Protein AF-A0A5M3Z5T1-F1 (afdb_monomer_lite)

Secondary structure (DSSP, 8-state):
-GGGG-STT-S---S--TT---HHHHHHHHHTTGGGPPPPPPP-HHHHHHTTSHHHHHHHTT-TT-HHHHHHHHHHHHHHH-HHHHHHHHHSS-SHHHHHHHHHTT--SSHHHHHHHHHHHTT--GGG-TTGGGIIIIIIIHHHHHHHHHHHTT----TT-HHHHHHHHHHHHHHHHHH---TTS-----TTTHHHHHHHHHHHHHHT-TTS-HHHHHHHHHHHHHHHH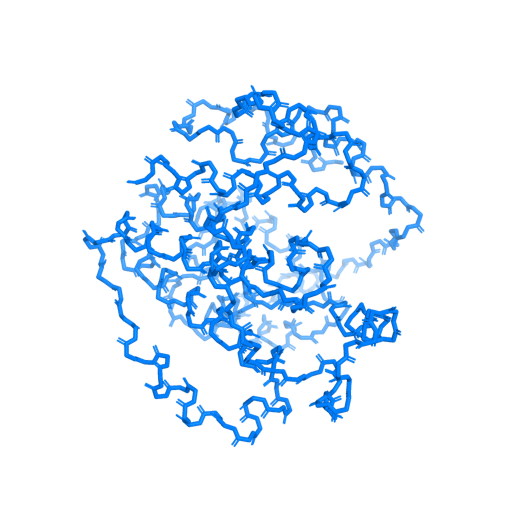HHHHHTT-----HHHHTTPPPSTTTT--HHHHHHHHTT--STTHHHHHHHHHHHHHH-

InterPro domains:
  IPR025337 Questin oxidase-like [PF14027] (19-126)
  IPR025337 Questin oxidase-like [PF14027] (131-281)
  IPR025337 Questin oxidase-like [PTHR35870] (129-286)

Sequence (287 aa):
MLLNLLPERRKSLRLPKPLGGEPAELQRAFDDGVDIQRPICPVDEHVVKFLSDPKEFRARMDQLGQDSNFLVFLVRQTEAKGYQAVVNEYCFSGGRNDETLFAQLFEGLYHPIIHLAFGVEFDQPTHRFKDGPARVRDAVLGNAAGEVAALAAQFRVQPGELDRRLAEMTSCSAYMAGAAQRPGKPRKIDFFHLHTVTAALAMAVLIAQPWIDAAVKARLMEWKPRVDMVWYVSSGAVELHLEEVLPYSPGASAGMGWRELYGAVRVVHDDGQLAKFVGALRTGEEV

Foldseek 3Di:
DVVVPPPPPPPDDPAPPLVPDDPVLVVVLVVVCPVVDDDQQDEDPVLLVCCVPVVSVVVPPPPPRCVNSVVVNLVVVCVVPNPLVSCCVQQPVPDDRNVVVVVVVLDDPPVQVVVVVCCVVVVPPCVPVPPGPCLLVCPCCVPPVPVLCVVLVVQFFDLVCLLVLLLVQLVVLVQCQQFLDDPPDDGDGHPQSLVLLLVSSVLLVVNPDPSDDSVSNRVVSSVSVSSSSSSCVSVVVGDGHVVRVPPDDDDPCHPPDLVRLLVVQSPDPDSCSSNSNSSSVVSSVVD

pLDDT: mean 78.32, std 18.36, range [25.5, 96.12]

Organism: Aspergillus terreus (NCBI:txid33178)

Structure (mmCIF, N/CA/C/O backbone):
data_AF-A0A5M3Z5T1-F1
#
_entry.id   AF-A0A5M3Z5T1-F1
#
loop_
_atom_site.group_PDB
_atom_site.id
_atom_site.type_symbol
_atom_site.label_atom_id
_atom_site.label_alt_id
_atom_site.label_comp_id
_atom_site.label_asym_id
_atom_site.label_entity_id
_atom_site.label_seq_id
_atom_site.pdbx_PDB_ins_code
_atom_site.Cartn_x
_atom_site.Cartn_y
_atom_site.Cartn_z
_atom_site.occupancy
_atom_site.B_iso_or_equiv
_atom_site.auth_seq_id
_atom_site.auth_comp_id
_atom_site.auth_asym_id
_atom_site.auth_atom_id
_atom_site.pdbx_PDB_model_num
ATOM 1 N N . MET A 1 1 ? -0.253 18.916 -17.491 1.00 30.86 1 MET A N 1
ATOM 2 C CA . MET A 1 1 ? -0.008 18.105 -18.711 1.00 30.86 1 MET A CA 1
ATOM 3 C C . MET A 1 1 ? -0.397 16.626 -18.543 1.00 30.86 1 MET A C 1
ATOM 5 O O . MET A 1 1 ? -0.951 16.073 -19.479 1.00 30.86 1 MET A O 1
ATOM 9 N N . LEU A 1 2 ? -0.219 16.000 -17.367 1.00 25.50 2 LEU A N 1
ATOM 10 C CA . LEU A 1 2 ? -0.592 14.588 -17.112 1.00 25.50 2 LEU A CA 1
ATOM 11 C C . LEU A 1 2 ? -2.109 14.302 -16.986 1.00 25.50 2 LEU A C 1
ATOM 13 O O . LEU A 1 2 ? -2.545 13.199 -17.297 1.00 25.50 2 LEU A O 1
ATOM 17 N N . LEU A 1 3 ? -2.935 15.287 -16.608 1.00 26.27 3 LEU A N 1
ATOM 18 C CA . LEU A 1 3 ? -4.395 15.117 -16.467 1.00 26.27 3 LEU A CA 1
ATOM 19 C C . LEU A 1 3 ? -5.145 14.902 -17.801 1.00 26.27 3 LEU A C 1
ATOM 21 O O . LEU A 1 3 ? -6.271 14.410 -17.794 1.00 26.27 3 LEU A O 1
ATOM 25 N N . ASN A 1 4 ? -4.518 15.189 -18.949 1.00 29.61 4 ASN A N 1
ATOM 26 C CA . ASN A 1 4 ? -5.146 15.044 -20.270 1.00 29.61 4 ASN A CA 1
ATOM 27 C C . ASN A 1 4 ? -5.005 13.634 -20.884 1.00 29.61 4 ASN A C 1
ATOM 29 O O . ASN A 1 4 ? -5.509 13.402 -21.979 1.00 29.61 4 ASN A O 1
ATOM 33 N N . LEU A 1 5 ? -4.354 12.682 -20.201 1.00 36.00 5 LEU A N 1
ATOM 34 C CA . LEU A 1 5 ? -4.050 11.345 -20.744 1.00 36.00 5 LEU A CA 1
ATOM 35 C C . LEU A 1 5 ? -5.082 10.250 -20.395 1.00 36.00 5 LEU A C 1
ATOM 37 O O . LEU A 1 5 ? -4.931 9.108 -20.820 1.00 36.00 5 LEU A O 1
ATOM 41 N N . LEU A 1 6 ? -6.141 10.568 -19.639 1.00 32.75 6 LEU A N 1
ATOM 42 C CA . LEU A 1 6 ? -7.118 9.591 -19.129 1.00 32.75 6 LEU A CA 1
ATOM 43 C C . LEU A 1 6 ? -8.598 9.717 -19.599 1.00 32.75 6 LEU A C 1
ATOM 45 O O . LEU A 1 6 ? -9.467 9.229 -18.867 1.00 32.75 6 LEU A O 1
ATOM 49 N N . PRO A 1 7 ? -8.984 10.306 -20.758 1.00 30.61 7 PRO A N 1
ATOM 50 C CA . PRO A 1 7 ? -10.408 10.321 -21.132 1.00 30.61 7 PRO A CA 1
ATOM 51 C C . PRO A 1 7 ? -10.969 8.937 -21.517 1.00 30.61 7 PRO A C 1
ATOM 53 O O . PRO A 1 7 ? -12.082 8.587 -21.128 1.00 30.61 7 PRO A O 1
ATOM 56 N N . GLU A 1 8 ? -10.200 8.112 -22.235 1.00 30.02 8 GLU A N 1
ATOM 57 C CA . GLU A 1 8 ? -10.766 7.014 -23.046 1.00 30.02 8 GLU A CA 1
ATOM 58 C C . GLU A 1 8 ? -10.892 5.642 -22.345 1.00 30.02 8 GLU A C 1
ATOM 60 O O . GLU A 1 8 ? -11.438 4.701 -22.918 1.00 30.02 8 GLU A O 1
ATOM 65 N N . ARG A 1 9 ? -10.442 5.475 -21.091 1.00 38.66 9 ARG A N 1
ATOM 66 C CA . ARG A 1 9 ? -10.440 4.156 -20.401 1.00 38.66 9 ARG A CA 1
ATOM 67 C C . ARG A 1 9 ? -11.371 4.045 -19.187 1.00 38.66 9 ARG A C 1
ATOM 69 O O . ARG A 1 9 ? -11.166 3.205 -18.318 1.00 38.66 9 ARG A O 1
ATOM 76 N N . ARG A 1 10 ? -12.439 4.846 -19.120 1.00 40.28 10 ARG A N 1
ATOM 77 C CA . ARG A 1 10 ? -13.400 4.845 -17.990 1.00 40.28 10 ARG A CA 1
ATOM 78 C C . ARG A 1 10 ? -14.431 3.696 -17.984 1.00 40.28 10 ARG A C 1
ATOM 80 O O . ARG A 1 10 ? -15.322 3.708 -17.143 1.00 40.28 10 ARG A O 1
ATOM 87 N N . LYS A 1 11 ? -14.371 2.718 -18.900 1.00 31.55 11 LYS A N 1
ATOM 88 C CA . LYS A 1 11 ? -15.522 1.833 -19.200 1.00 31.55 11 LYS A CA 1
ATOM 89 C C . LYS A 1 11 ? -15.537 0.414 -18.600 1.00 31.55 11 LYS A C 1
ATOM 91 O O . LYS A 1 11 ? -16.474 -0.310 -18.914 1.00 31.55 11 LYS A O 1
ATOM 96 N N . SER A 1 12 ? -14.603 -0.020 -17.744 1.00 32.31 12 SER A N 1
ATOM 97 C CA . SER A 1 12 ? -14.583 -1.448 -17.338 1.00 32.31 12 SER A CA 1
ATOM 98 C C . SER A 1 12 ? -14.373 -1.796 -15.861 1.00 32.31 12 SER A C 1
ATOM 100 O O . SER A 1 12 ? -14.280 -2.984 -15.559 1.00 32.31 12 SER A O 1
ATOM 102 N N . LEU A 1 13 ? -14.341 -0.848 -14.918 1.00 34.94 13 LEU A N 1
ATOM 103 C CA . LEU A 1 13 ? -14.312 -1.211 -13.493 1.00 34.94 13 LEU A CA 1
ATOM 104 C C . LEU A 1 13 ? -15.743 -1.342 -12.947 1.00 34.94 13 LEU A C 1
ATOM 106 O O . LEU A 1 13 ? -16.425 -0.342 -12.750 1.00 34.94 13 LEU A O 1
ATOM 110 N N . ARG A 1 14 ? -16.180 -2.577 -12.659 1.00 37.31 14 ARG A N 1
ATOM 111 C CA . ARG A 1 14 ? -17.355 -2.879 -11.811 1.00 37.31 14 ARG A CA 1
ATOM 112 C C . ARG A 1 14 ? -17.027 -2.758 -10.310 1.00 37.31 14 ARG A C 1
ATOM 114 O O . ARG A 1 14 ? -17.548 -3.514 -9.506 1.00 37.31 14 ARG A O 1
ATOM 121 N N . LEU A 1 15 ? -16.133 -1.845 -9.943 1.00 36.53 15 LEU A N 1
ATOM 122 C CA . LEU A 1 15 ? -15.896 -1.466 -8.552 1.00 36.53 15 LEU A CA 1
ATOM 123 C C . LEU A 1 15 ? -16.546 -0.090 -8.360 1.00 36.53 15 LEU A C 1
ATOM 125 O O . LEU A 1 15 ? -16.380 0.756 -9.251 1.00 36.53 15 LEU A O 1
ATOM 129 N N . PRO A 1 16 ? -17.287 0.171 -7.267 1.00 39.19 16 PRO A N 1
ATOM 130 C CA . PRO A 1 16 ? -17.732 1.530 -6.963 1.00 39.19 16 PRO A CA 1
ATOM 131 C C . PRO A 1 16 ? -16.494 2.420 -6.978 1.00 39.19 16 PRO A C 1
ATOM 133 O O . PRO A 1 16 ? -15.568 2.096 -6.252 1.00 39.19 16 PRO A O 1
ATOM 136 N N . LYS A 1 17 ? -16.441 3.447 -7.853 1.00 49.00 17 LYS A N 1
ATOM 137 C CA . LYS A 1 17 ? -15.290 4.357 -8.077 1.00 49.00 17 LYS A CA 1
ATOM 138 C C . LYS A 1 17 ? -14.432 4.470 -6.798 1.00 49.00 17 LYS A C 1
ATOM 140 O O . LYS A 1 17 ? -14.727 5.341 -5.981 1.00 49.00 17 LYS A O 1
ATOM 145 N N . PRO A 1 18 ? -13.377 3.650 -6.610 1.00 43.25 18 PRO A N 1
ATOM 146 C CA . PRO A 1 18 ? -12.735 3.541 -5.295 1.00 43.25 18 PRO A CA 1
ATOM 147 C C . PRO A 1 18 ? -12.091 4.870 -4.893 1.00 43.25 18 PRO A C 1
ATOM 149 O O . PRO A 1 18 ? -12.057 5.250 -3.732 1.00 43.25 18 PRO A O 1
ATOM 152 N N . LEU A 1 19 ? -11.653 5.631 -5.899 1.00 51.41 19 LEU A N 1
ATOM 153 C CA . LEU A 1 19 ? -11.014 6.932 -5.744 1.00 51.41 19 LEU A CA 1
ATOM 154 C C . LEU A 1 19 ? -11.962 8.126 -5.934 1.00 51.41 19 LEU A C 1
ATOM 156 O O . LEU A 1 19 ? -11.487 9.248 -5.841 1.00 51.41 19 LEU A O 1
ATOM 160 N N . GLY A 1 20 ? -13.260 7.884 -6.189 1.00 52.19 20 GLY A N 1
ATOM 161 C CA . GLY A 1 20 ? -14.434 8.747 -5.944 1.00 52.19 20 GLY A CA 1
ATOM 162 C C . GLY A 1 20 ? -14.495 10.210 -6.418 1.00 52.19 20 GLY A C 1
ATOM 163 O O . GLY A 1 20 ? -15.584 10.777 -6.400 1.00 52.19 20 GLY A O 1
ATOM 164 N N . GLY A 1 21 ? -13.388 10.826 -6.826 1.00 62.31 21 GLY A N 1
ATOM 165 C CA . GLY A 1 21 ? -13.277 12.260 -7.057 1.00 62.31 21 GLY A CA 1
ATOM 166 C C . GLY A 1 21 ? -13.849 12.680 -8.402 1.00 62.31 21 GLY A C 1
ATOM 167 O O . GLY A 1 21 ? -13.517 12.112 -9.448 1.00 62.31 21 GLY A O 1
ATOM 168 N N . GLU A 1 22 ? -14.690 13.705 -8.381 1.00 66.62 22 GLU A N 1
ATOM 169 C CA . GLU A 1 22 ? -15.098 14.410 -9.590 1.00 66.62 22 GLU A CA 1
ATOM 170 C C . GLU A 1 22 ? -13.948 15.308 -10.087 1.00 66.62 22 GLU A C 1
ATOM 172 O O . GLU A 1 22 ? -13.090 15.705 -9.296 1.00 66.62 22 GLU A O 1
ATOM 177 N N . PRO A 1 23 ? -13.892 15.659 -11.387 1.00 71.56 23 PRO A N 1
ATOM 178 C CA . PRO A 1 23 ? -12.773 16.422 -11.950 1.00 71.56 23 PRO A CA 1
ATOM 179 C C . PRO A 1 23 ? -12.427 17.705 -11.182 1.00 71.56 23 PRO A C 1
ATOM 181 O O . PRO A 1 23 ? -11.253 18.011 -11.005 1.00 71.56 23 PRO A O 1
ATOM 184 N N . ALA A 1 24 ? -13.437 18.421 -10.679 1.00 73.19 24 ALA A N 1
ATOM 185 C CA . ALA A 1 24 ? -13.244 19.634 -9.887 1.00 73.19 24 ALA A CA 1
ATOM 186 C C . ALA A 1 24 ? -12.537 19.372 -8.544 1.00 73.19 24 ALA A C 1
ATOM 188 O O . ALA A 1 24 ? -11.776 20.210 -8.075 1.00 73.19 24 ALA A O 1
ATOM 189 N N . GLU A 1 25 ? -12.752 18.210 -7.931 1.00 69.94 25 GLU A N 1
ATOM 190 C CA . GLU A 1 25 ? -12.115 17.846 -6.661 1.00 69.94 25 GLU A CA 1
ATOM 191 C C . GLU A 1 25 ? -10.676 17.402 -6.864 1.00 69.94 25 GLU A C 1
ATOM 193 O O . GLU A 1 25 ? -9.818 17.730 -6.051 1.00 69.94 25 GLU A O 1
ATOM 198 N N . LEU A 1 26 ? -10.410 16.695 -7.967 1.00 71.75 26 LEU A N 1
ATOM 199 C CA . LEU A 1 26 ? -9.047 16.363 -8.374 1.00 71.75 26 LEU A CA 1
ATOM 200 C C . LEU A 1 26 ? -8.246 17.632 -8.674 1.00 71.75 26 LEU A C 1
ATOM 202 O O . LEU A 1 26 ? -7.087 17.717 -8.284 1.00 71.75 26 LEU A O 1
ATOM 206 N N . GLN A 1 27 ? -8.868 18.617 -9.330 1.00 76.56 27 GLN A N 1
ATOM 207 C CA . GLN A 1 27 ? -8.239 19.907 -9.600 1.00 76.56 27 GLN A CA 1
ATOM 208 C C . GLN A 1 27 ? -7.978 20.684 -8.306 1.00 76.56 27 GLN A C 1
ATOM 210 O O . GLN A 1 27 ? -6.853 21.105 -8.081 1.00 76.56 27 GLN A O 1
ATOM 215 N N . ARG A 1 28 ? -8.972 20.789 -7.414 1.00 79.25 28 ARG A N 1
ATOM 216 C CA . ARG A 1 28 ? -8.797 21.420 -6.098 1.00 79.25 28 ARG A CA 1
ATOM 217 C C . ARG A 1 28 ? -7.638 20.792 -5.318 1.00 79.25 28 ARG A C 1
ATOM 219 O O . ARG A 1 28 ? -6.741 21.506 -4.904 1.00 79.25 28 ARG A O 1
ATOM 226 N N . ALA A 1 29 ? -7.629 19.464 -5.173 1.00 72.69 29 ALA A N 1
ATOM 227 C CA . ALA A 1 29 ? -6.568 18.757 -4.452 1.00 72.69 29 ALA A CA 1
ATOM 228 C C . ALA A 1 29 ? -5.187 18.916 -5.114 1.00 72.69 29 ALA A C 1
ATOM 230 O O . ALA A 1 29 ? -4.165 18.886 -4.435 1.00 72.69 29 ALA A O 1
ATOM 231 N N . PHE A 1 30 ? -5.140 19.073 -6.441 1.00 74.06 30 PHE A N 1
ATOM 232 C CA . PHE A 1 30 ? -3.909 19.402 -7.155 1.00 74.06 30 PHE A CA 1
ATOM 233 C C . PHE A 1 30 ? -3.431 20.829 -6.838 1.00 74.06 30 PHE A C 1
ATOM 235 O O . PHE A 1 30 ? -2.234 21.039 -6.636 1.00 74.06 30 PHE A O 1
ATOM 242 N N . ASP A 1 31 ? -4.361 21.781 -6.761 1.00 82.62 31 ASP A N 1
ATOM 243 C CA . ASP A 1 31 ? -4.076 23.191 -6.493 1.00 82.62 31 ASP A CA 1
ATOM 244 C C . ASP A 1 31 ? -3.691 23.451 -5.023 1.00 82.62 31 ASP A C 1
ATOM 246 O O . ASP A 1 31 ? -2.856 24.316 -4.763 1.00 82.62 31 ASP A O 1
ATOM 250 N N . ASP A 1 32 ? -4.201 22.653 -4.074 1.00 78.06 32 ASP A N 1
ATOM 251 C CA . ASP A 1 32 ? -3.856 22.731 -2.640 1.00 78.06 32 ASP A CA 1
ATOM 25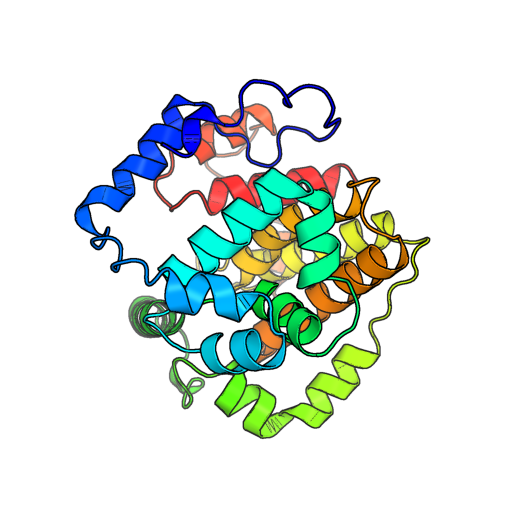2 C C . ASP A 1 32 ? -2.335 22.594 -2.392 1.00 78.06 32 ASP A C 1
ATOM 254 O O . ASP A 1 32 ? -1.798 23.118 -1.417 1.00 78.06 32 ASP A O 1
ATOM 258 N N . GLY A 1 33 ? -1.616 21.907 -3.289 1.00 71.19 33 GLY A N 1
ATOM 259 C CA . GLY A 1 33 ? -0.176 21.677 -3.182 1.00 71.19 33 GLY A CA 1
ATOM 260 C C . GLY A 1 33 ? 0.713 22.715 -3.874 1.00 71.19 33 GLY A C 1
ATOM 261 O O . GLY A 1 33 ? 1.933 22.558 -3.832 1.00 71.19 33 GLY A O 1
ATOM 262 N N . VAL A 1 34 ? 0.162 23.735 -4.544 1.00 84.06 34 VAL A N 1
ATOM 263 C CA . VAL A 1 34 ? 0.947 24.654 -5.399 1.00 84.06 34 VAL A CA 1
ATOM 264 C C . VAL A 1 34 ? 2.090 25.323 -4.637 1.00 84.06 34 VAL A C 1
ATOM 266 O O . VAL A 1 34 ? 3.224 25.319 -5.115 1.00 84.06 34 VAL A O 1
ATOM 269 N N . ASP A 1 35 ? 1.825 25.814 -3.428 1.00 80.75 35 ASP A N 1
ATOM 270 C CA . ASP A 1 35 ? 2.810 26.563 -2.639 1.00 80.75 35 ASP A CA 1
ATOM 271 C C . ASP A 1 35 ? 3.983 25.697 -2.143 1.00 80.75 35 ASP A C 1
ATOM 273 O O . ASP A 1 35 ? 5.051 26.220 -1.817 1.00 80.75 35 ASP A O 1
ATOM 277 N N . ILE A 1 36 ? 3.812 24.370 -2.100 1.00 75.25 36 ILE A N 1
ATOM 278 C CA . ILE A 1 36 ? 4.842 23.417 -1.653 1.00 75.25 36 ILE A CA 1
ATOM 279 C C . ILE A 1 36 ? 5.555 22.707 -2.813 1.00 75.25 36 ILE A C 1
ATOM 281 O O . ILE A 1 36 ? 6.518 21.965 -2.582 1.00 75.25 36 ILE A O 1
ATOM 285 N N . GLN A 1 37 ? 5.111 22.910 -4.059 1.00 75.94 37 GLN A N 1
ATOM 286 C CA . GLN A 1 37 ? 5.732 22.292 -5.229 1.00 75.94 37 GLN A CA 1
ATOM 287 C C . GLN A 1 37 ? 7.135 22.856 -5.479 1.00 75.94 37 GLN A C 1
ATOM 289 O O . GLN A 1 37 ? 7.392 24.056 -5.400 1.00 75.94 37 GLN A O 1
ATOM 294 N N . ARG A 1 38 ? 8.065 21.961 -5.822 1.00 78.50 38 ARG A N 1
ATOM 295 C CA . ARG A 1 38 ? 9.432 22.319 -6.215 1.00 78.50 38 ARG A CA 1
ATOM 296 C C . ARG A 1 38 ? 9.561 22.315 -7.739 1.00 78.50 38 ARG A C 1
ATOM 298 O O . ARG A 1 38 ? 8.887 21.516 -8.392 1.00 78.50 38 ARG A O 1
ATOM 305 N N . PRO A 1 39 ? 10.447 23.145 -8.318 1.00 81.69 39 PRO A N 1
ATOM 306 C CA . PRO A 1 39 ? 10.798 23.033 -9.729 1.00 81.69 39 PRO A CA 1
ATOM 307 C C . PRO A 1 39 ? 11.263 21.614 -10.074 1.00 81.69 39 PRO A C 1
ATOM 309 O O . PRO A 1 39 ? 11.984 20.989 -9.296 1.00 81.69 39 PRO A O 1
ATOM 312 N N . ILE A 1 40 ? 10.872 21.124 -11.253 1.00 78.25 40 ILE A N 1
ATOM 313 C CA . ILE A 1 40 ? 11.362 19.846 -11.782 1.00 78.25 40 ILE A CA 1
ATOM 314 C C . ILE A 1 40 ? 12.884 19.925 -11.955 1.00 78.25 40 ILE A C 1
ATOM 316 O O . ILE A 1 40 ? 13.400 20.878 -12.545 1.00 78.25 40 ILE A O 1
ATOM 320 N N . CYS A 1 41 ? 13.597 18.913 -11.458 1.00 82.00 41 CYS A N 1
ATOM 321 C CA . CYS A 1 41 ? 15.028 18.773 -11.703 1.00 82.00 41 CYS A CA 1
ATOM 322 C C . CYS A 1 41 ? 15.288 18.576 -13.209 1.00 82.00 41 CYS A C 1
ATOM 324 O O . CYS A 1 4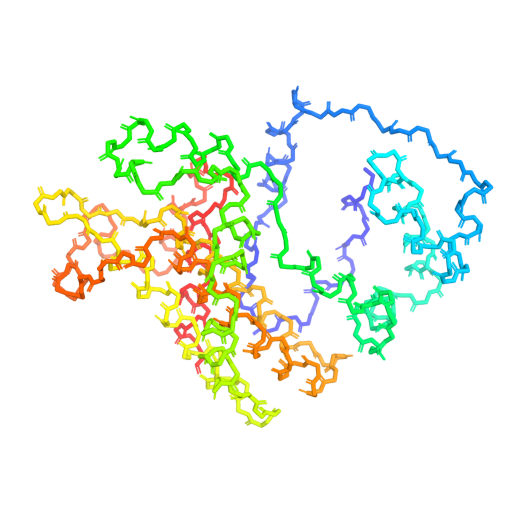1 ? 14.536 17.852 -13.866 1.00 82.00 41 CYS A O 1
ATOM 326 N N . PRO A 1 42 ? 16.349 19.177 -13.778 1.00 88.56 42 PRO A N 1
ATOM 327 C CA . PRO A 1 42 ? 16.700 18.957 -15.176 1.00 88.56 42 PRO A CA 1
ATOM 328 C C . PRO A 1 42 ? 16.871 17.468 -15.494 1.00 88.56 42 PRO A C 1
ATOM 330 O O . PRO A 1 42 ? 17.480 16.724 -14.726 1.00 88.56 42 PRO A O 1
ATOM 333 N N . VAL A 1 43 ? 16.346 17.051 -16.644 1.00 93.44 43 VAL A N 1
ATOM 334 C CA . VAL A 1 43 ? 16.487 15.680 -17.145 1.00 93.44 43 VAL A CA 1
ATOM 335 C C . VAL A 1 43 ? 17.840 15.535 -17.835 1.00 93.44 43 VAL A C 1
ATOM 337 O O . VAL A 1 43 ? 18.185 16.327 -18.712 1.00 93.44 43 VAL A O 1
ATOM 340 N N . ASP A 1 44 ? 18.579 14.490 -17.475 1.00 94.62 44 ASP A N 1
ATOM 341 C CA . ASP A 1 44 ? 19.793 14.065 -18.161 1.00 94.62 44 ASP A CA 1
ATOM 342 C C . ASP A 1 44 ? 19.470 12.893 -19.102 1.00 94.62 44 ASP A C 1
ATOM 344 O O . ASP A 1 44 ? 19.351 11.734 -18.697 1.00 94.62 44 ASP A O 1
ATOM 348 N N . GLU A 1 45 ? 19.347 13.197 -20.395 1.00 95.12 45 GLU A N 1
ATOM 349 C CA . GLU A 1 45 ? 19.062 12.212 -21.446 1.00 95.12 45 GLU A CA 1
ATOM 350 C C . GLU A 1 45 ? 20.125 11.117 -21.573 1.00 95.12 45 GLU A C 1
ATOM 352 O O . GLU A 1 45 ? 19.825 10.018 -22.050 1.00 95.12 45 GLU A O 1
ATOM 357 N N . HIS A 1 46 ? 21.368 11.387 -21.167 1.00 94.06 46 HIS A N 1
ATOM 358 C CA . HIS A 1 46 ? 22.390 10.353 -21.112 1.00 94.06 46 HIS A CA 1
ATOM 359 C C . HIS A 1 46 ? 22.006 9.338 -20.035 1.00 94.06 46 HIS A C 1
ATOM 361 O O . HIS A 1 46 ? 21.886 8.152 -20.336 1.00 94.06 46 HIS A O 1
ATOM 367 N N . VAL A 1 47 ? 21.697 9.796 -18.818 1.00 94.31 47 VAL A N 1
ATOM 368 C CA . VAL A 1 47 ? 21.251 8.916 -17.726 1.00 94.31 47 VAL A CA 1
ATOM 369 C C . VAL A 1 47 ? 19.995 8.135 -18.107 1.00 94.31 47 VAL A C 1
ATOM 371 O O . VAL A 1 47 ? 19.978 6.918 -17.934 1.00 94.31 47 VAL A O 1
ATOM 374 N N . VAL A 1 48 ? 18.982 8.790 -18.686 1.00 94.56 48 VAL A N 1
ATOM 375 C CA . VAL A 1 48 ? 17.730 8.133 -19.109 1.00 94.56 48 VAL A CA 1
ATOM 376 C C . VAL A 1 48 ? 17.994 6.943 -20.038 1.00 94.56 48 VAL A C 1
ATOM 378 O O . VAL A 1 48 ? 17.354 5.903 -19.894 1.00 94.56 48 VAL A O 1
ATOM 381 N N . LYS A 1 49 ? 18.954 7.052 -20.966 1.00 93.62 49 LYS A N 1
ATOM 382 C CA . LYS A 1 49 ? 19.327 5.933 -21.850 1.00 93.62 49 LYS A CA 1
ATOM 383 C C . LYS A 1 49 ? 19.929 4.764 -21.068 1.00 93.62 49 LYS A C 1
ATOM 385 O O . LYS A 1 49 ? 19.546 3.616 -21.305 1.00 93.62 49 LYS A O 1
ATOM 390 N N . PHE A 1 50 ? 20.823 5.055 -20.122 1.00 94.25 50 PHE A N 1
ATOM 391 C CA . PHE A 1 50 ? 21.484 4.040 -19.296 1.00 94.25 50 PHE A CA 1
ATOM 392 C C . PHE A 1 50 ? 20.554 3.364 -18.289 1.00 94.25 50 PHE A C 1
ATOM 394 O O . PHE A 1 50 ? 20.844 2.242 -17.898 1.00 94.25 50 PHE A O 1
ATOM 401 N N . LEU A 1 51 ? 19.408 3.955 -17.932 1.00 93.56 51 LEU A N 1
ATOM 402 C CA . LEU A 1 51 ? 18.418 3.299 -17.063 1.00 93.56 51 LEU A CA 1
ATOM 403 C C . LEU A 1 51 ? 17.827 2.008 -17.663 1.00 93.56 51 LEU A C 1
ATOM 405 O O . LEU A 1 51 ? 17.232 1.216 -16.939 1.00 93.56 51 LEU A O 1
ATOM 409 N N . SER A 1 52 ? 18.029 1.746 -18.958 1.00 91.81 52 SER A N 1
ATOM 410 C CA . SER A 1 52 ? 17.694 0.446 -19.561 1.00 91.81 52 SER A CA 1
ATOM 411 C C . SER A 1 52 ? 18.613 -0.688 -19.080 1.00 91.81 52 SER A C 1
ATOM 413 O O . SER A 1 52 ? 18.233 -1.854 -19.159 1.00 91.81 52 SER A O 1
ATOM 415 N N . ASP A 1 53 ? 19.819 -0.366 -18.596 1.00 94.69 53 ASP A N 1
ATOM 416 C CA . ASP A 1 53 ? 20.735 -1.329 -17.987 1.00 94.69 53 ASP A CA 1
ATOM 417 C C . ASP A 1 53 ? 20.347 -1.571 -16.512 1.00 94.69 53 ASP A C 1
ATOM 419 O O . ASP A 1 53 ? 20.296 -0.624 -15.719 1.00 94.69 53 ASP A O 1
ATOM 423 N N . PRO A 1 54 ? 20.110 -2.828 -16.087 1.00 92.44 54 PRO A N 1
ATOM 424 C CA . PRO A 1 54 ? 19.682 -3.120 -14.720 1.00 92.44 54 PRO A CA 1
ATOM 425 C C . PRO A 1 54 ? 20.669 -2.684 -13.625 1.00 92.44 54 PRO A C 1
ATOM 427 O O . PRO A 1 54 ? 20.242 -2.351 -12.516 1.00 92.44 54 PRO A O 1
ATOM 430 N N . LYS A 1 55 ? 21.981 -2.684 -13.882 1.00 93.69 55 LYS A N 1
ATOM 431 C CA . LYS A 1 55 ? 22.979 -2.248 -12.892 1.00 93.69 55 LYS A CA 1
ATOM 432 C C . LYS A 1 55 ? 22.969 -0.732 -12.759 1.00 93.69 55 LYS A C 1
ATOM 434 O O . LYS A 1 55 ? 22.987 -0.227 -11.636 1.00 93.69 55 LYS A O 1
ATOM 439 N N . GLU A 1 56 ? 22.883 -0.021 -13.879 1.00 94.62 56 GLU A N 1
ATOM 440 C CA . GLU A 1 56 ? 22.797 1.442 -13.884 1.00 94.62 56 GLU A CA 1
ATOM 441 C C . GLU A 1 56 ? 21.493 1.939 -13.252 1.00 94.62 56 GLU A C 1
ATOM 443 O O . GLU A 1 56 ? 21.526 2.901 -12.477 1.00 94.62 56 GLU A O 1
ATOM 448 N N . PHE A 1 57 ? 20.378 1.246 -13.516 1.00 93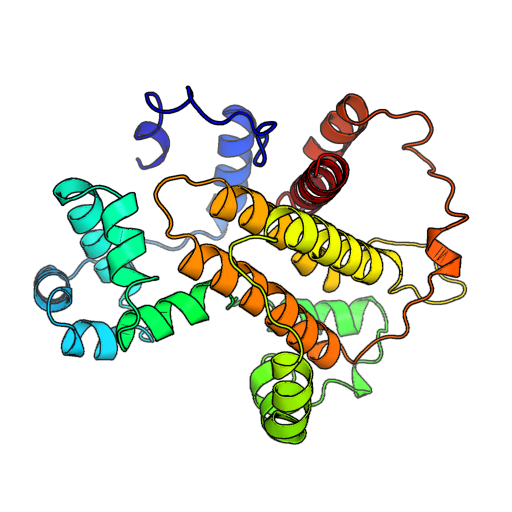.50 57 PHE A N 1
ATOM 449 C CA . PHE A 1 57 ? 19.098 1.460 -12.839 1.00 93.50 57 PHE A CA 1
ATOM 450 C C . PHE A 1 57 ? 19.268 1.313 -11.324 1.00 93.50 57 PHE A C 1
ATOM 452 O O . PHE A 1 57 ? 18.950 2.226 -10.562 1.00 93.50 57 PHE A O 1
ATOM 459 N N . ARG A 1 58 ? 19.863 0.199 -10.872 1.00 90.69 58 ARG A N 1
ATOM 460 C CA . ARG A 1 58 ? 20.068 -0.070 -9.442 1.00 90.69 58 ARG A CA 1
ATOM 461 C C . ARG A 1 58 ? 20.917 0.984 -8.753 1.00 90.69 58 ARG A C 1
ATOM 463 O O . ARG A 1 58 ? 20.568 1.411 -7.658 1.00 90.69 58 ARG A O 1
ATOM 470 N N . ALA A 1 59 ? 22.018 1.391 -9.372 1.00 92.25 59 ALA A N 1
ATOM 471 C CA . ALA A 1 59 ? 22.955 2.329 -8.762 1.00 92.25 59 ALA A CA 1
ATOM 472 C C . ALA A 1 59 ? 22.327 3.706 -8.470 1.00 92.25 59 ALA A C 1
ATOM 474 O O . ALA A 1 59 ? 22.885 4.481 -7.694 1.00 92.25 59 ALA A O 1
ATOM 475 N N . ARG A 1 60 ? 21.182 4.011 -9.098 1.00 92.06 60 ARG A N 1
ATOM 476 C CA . ARG A 1 60 ? 20.528 5.323 -9.073 1.00 92.06 60 ARG A CA 1
ATOM 477 C C . ARG A 1 60 ? 19.218 5.377 -8.292 1.00 92.06 60 ARG A C 1
ATOM 479 O O . ARG A 1 60 ? 18.775 6.487 -8.028 1.00 92.06 60 ARG A O 1
ATOM 486 N N . MET A 1 61 ? 18.628 4.240 -7.907 1.00 84.88 61 MET A N 1
ATOM 487 C CA . MET A 1 61 ? 17.309 4.206 -7.246 1.00 84.88 61 MET A CA 1
ATOM 488 C C . MET A 1 61 ? 17.242 5.021 -5.944 1.00 84.88 61 MET A C 1
ATOM 490 O O . MET A 1 61 ? 16.217 5.631 -5.675 1.00 84.88 61 MET A O 1
ATOM 494 N N . ASP A 1 62 ? 18.334 5.096 -5.179 1.00 80.12 62 ASP A N 1
ATOM 495 C CA . ASP A 1 62 ? 18.353 5.765 -3.865 1.00 80.12 62 ASP A CA 1
ATOM 496 C C . ASP A 1 62 ? 18.929 7.196 -3.924 1.00 80.12 62 ASP A C 1
ATOM 498 O O . ASP A 1 62 ? 19.348 7.765 -2.914 1.00 80.12 62 ASP A O 1
ATOM 502 N N . GLN A 1 63 ? 19.014 7.788 -5.121 1.00 85.88 63 GLN A N 1
ATOM 503 C CA . GLN A 1 63 ? 19.611 9.107 -5.325 1.00 85.88 63 GLN A CA 1
ATOM 504 C C . GLN A 1 63 ? 18.534 10.182 -5.526 1.00 85.88 63 GLN A C 1
ATOM 506 O O . GLN A 1 63 ? 17.924 10.258 -6.589 1.00 85.88 63 GLN A O 1
ATOM 511 N N . LEU A 1 64 ? 18.411 11.100 -4.558 1.00 74.69 64 LEU A N 1
ATOM 512 C CA . LEU A 1 64 ? 17.431 12.208 -4.512 1.00 74.69 64 LEU A CA 1
ATOM 513 C C . LEU A 1 64 ? 17.422 13.164 -5.733 1.00 74.69 64 LEU A C 1
ATOM 515 O O . LEU A 1 64 ? 16.579 14.049 -5.812 1.00 74.69 64 LEU A O 1
ATOM 519 N N . GLY A 1 65 ? 18.370 13.039 -6.668 1.00 83.69 65 GLY A N 1
ATOM 520 C CA . GLY A 1 65 ? 18.438 13.836 -7.902 1.00 83.69 65 GLY A CA 1
ATOM 521 C C . GLY A 1 65 ? 18.003 13.093 -9.169 1.00 83.69 65 GLY A C 1
ATOM 522 O O . GLY A 1 65 ? 18.012 13.689 -10.243 1.00 83.69 65 GLY A O 1
ATOM 523 N N . GLN A 1 66 ? 17.664 11.805 -9.075 1.00 87.62 66 GLN A N 1
ATOM 524 C CA . GLN A 1 66 ? 17.401 10.959 -10.245 1.00 87.62 66 GLN A CA 1
ATOM 525 C C . GLN A 1 66 ? 15.912 10.827 -10.587 1.00 87.62 66 GLN A C 1
ATOM 527 O O . GLN A 1 66 ? 15.590 10.324 -11.663 1.00 87.62 66 GLN A O 1
ATOM 532 N N . ASP A 1 67 ? 15.006 11.325 -9.739 1.00 81.38 67 ASP A N 1
ATOM 533 C CA . ASP A 1 67 ? 13.549 11.176 -9.886 1.00 81.38 67 ASP A CA 1
ATOM 534 C C . ASP A 1 67 ? 13.039 11.599 -11.269 1.00 81.38 67 ASP A C 1
ATOM 536 O O . ASP A 1 67 ? 12.251 10.894 -11.897 1.00 81.38 67 ASP A O 1
ATOM 540 N N . SER A 1 68 ? 13.533 12.727 -11.791 1.00 87.62 68 SER A N 1
ATOM 541 C CA . SER A 1 68 ? 13.129 13.233 -13.112 1.00 87.62 68 SER A CA 1
ATOM 542 C C . SER A 1 68 ? 13.611 12.329 -14.256 1.00 87.62 68 SER A C 1
ATOM 544 O O . SER A 1 68 ? 12.894 12.152 -15.241 1.00 87.62 68 SER A O 1
ATOM 546 N N . ASN A 1 69 ? 14.773 11.684 -14.105 1.00 91.88 69 ASN A N 1
ATOM 547 C CA . ASN A 1 69 ? 15.295 10.726 -15.082 1.00 91.88 69 ASN A CA 1
ATOM 548 C C . ASN A 1 69 ? 14.491 9.420 -15.063 1.00 91.88 69 ASN A C 1
ATOM 550 O O . ASN A 1 69 ? 14.100 8.930 -16.124 1.00 91.88 69 ASN A O 1
ATOM 554 N N . PHE A 1 70 ? 14.190 8.885 -13.874 1.00 86.94 70 PHE A N 1
ATOM 555 C CA . PHE A 1 70 ? 13.324 7.708 -13.735 1.00 86.94 70 PHE A CA 1
ATOM 556 C C . PHE A 1 70 ? 11.915 7.975 -14.259 1.00 86.94 70 PHE A C 1
ATOM 558 O O . PHE A 1 70 ? 11.367 7.130 -14.966 1.00 86.94 70 PHE A O 1
ATOM 565 N N . LEU A 1 71 ? 11.351 9.154 -13.982 1.00 83.69 71 LEU A N 1
ATOM 566 C CA . LEU A 1 71 ? 10.039 9.545 -14.488 1.00 83.69 71 LEU A CA 1
ATOM 567 C C . LEU A 1 71 ? 10.011 9.532 -16.020 1.00 83.69 71 LEU A C 1
ATOM 569 O O . LEU A 1 71 ? 9.159 8.867 -16.606 1.00 83.69 71 LEU A O 1
ATOM 573 N N . VAL A 1 72 ? 10.957 10.211 -16.681 1.00 87.38 72 VAL A N 1
ATOM 574 C CA . VAL A 1 72 ? 11.024 10.230 -18.153 1.00 87.38 72 VAL A CA 1
ATOM 575 C C . VAL A 1 72 ? 11.254 8.828 -18.718 1.00 87.38 72 VAL A C 1
ATOM 577 O O . VAL A 1 72 ? 10.598 8.445 -19.688 1.00 87.38 72 VAL A O 1
ATOM 580 N N . PHE A 1 73 ? 12.141 8.041 -18.108 1.00 90.69 73 PHE A N 1
ATOM 581 C CA . PHE A 1 73 ? 12.382 6.659 -18.513 1.00 90.69 73 PHE A CA 1
ATOM 582 C C . PHE A 1 73 ? 11.106 5.806 -18.442 1.00 90.69 73 PHE A C 1
ATOM 584 O O . PHE A 1 73 ? 10.721 5.201 -19.442 1.00 90.69 73 PHE A O 1
ATOM 591 N N . LEU A 1 74 ? 10.410 5.791 -17.301 1.00 83.56 74 LEU A N 1
ATOM 592 C CA . LEU A 1 74 ? 9.204 4.980 -17.092 1.00 83.56 74 LEU A CA 1
ATOM 593 C C . LEU A 1 74 ? 8.015 5.460 -17.936 1.00 83.56 74 LEU A C 1
ATOM 595 O O . LEU A 1 74 ? 7.224 4.631 -18.395 1.00 83.56 74 LEU A O 1
ATOM 599 N N . VAL A 1 75 ? 7.906 6.768 -18.203 1.00 79.12 75 VAL A N 1
ATOM 600 C CA . VAL A 1 75 ? 6.927 7.311 -19.160 1.00 79.12 75 VAL A CA 1
ATOM 601 C C . VAL A 1 75 ? 7.201 6.765 -20.559 1.00 79.12 75 VAL A C 1
ATOM 603 O O . VAL A 1 75 ? 6.290 6.213 -21.170 1.00 79.12 75 VAL A O 1
ATOM 606 N N . ARG A 1 76 ? 8.453 6.799 -21.034 1.00 89.12 76 ARG A N 1
ATOM 607 C CA . ARG A 1 76 ? 8.822 6.238 -22.349 1.00 89.12 76 ARG A CA 1
ATOM 608 C C . ARG A 1 76 ? 8.574 4.733 -22.431 1.00 89.12 76 ARG A C 1
ATOM 610 O O . ARG A 1 76 ? 8.065 4.250 -23.439 1.00 89.12 76 ARG A O 1
ATOM 617 N N . GLN A 1 77 ? 8.882 3.985 -21.370 1.00 86.56 77 GLN A N 1
ATOM 618 C CA . GLN A 1 77 ? 8.539 2.561 -21.295 1.00 86.56 77 GLN A CA 1
ATOM 619 C C . GLN A 1 77 ? 7.017 2.360 -21.374 1.00 86.56 77 GLN A C 1
ATOM 621 O O . GLN A 1 77 ? 6.537 1.482 -22.086 1.00 86.56 77 GLN A O 1
ATOM 626 N N . THR A 1 78 ? 6.238 3.204 -20.697 1.00 76.38 78 THR A N 1
ATOM 627 C CA . THR A 1 78 ? 4.771 3.135 -20.716 1.00 76.38 78 THR A CA 1
ATOM 628 C C . THR A 1 78 ? 4.198 3.453 -22.095 1.00 76.38 78 THR A C 1
ATOM 630 O O . THR A 1 78 ? 3.275 2.770 -22.534 1.00 76.38 78 THR A O 1
ATOM 633 N N . GLU A 1 79 ? 4.751 4.437 -22.802 1.00 80.31 79 GLU A N 1
ATOM 634 C CA . GLU A 1 79 ? 4.368 4.766 -24.181 1.00 80.31 79 GLU A CA 1
ATOM 635 C C . GLU A 1 79 ? 4.705 3.631 -25.157 1.00 80.31 79 GLU A C 1
ATOM 637 O O . GLU A 1 79 ? 3.915 3.335 -26.051 1.00 80.31 79 GLU A O 1
ATOM 642 N N . ALA A 1 80 ? 5.844 2.960 -24.964 1.00 88.94 80 ALA A N 1
ATOM 643 C CA . ALA A 1 80 ? 6.315 1.910 -25.862 1.00 88.94 80 ALA A CA 1
ATOM 644 C C . ALA A 1 80 ? 5.564 0.575 -25.709 1.00 88.94 80 ALA A C 1
ATOM 646 O O . ALA A 1 80 ? 5.262 -0.071 -26.712 1.00 88.94 80 ALA A O 1
ATOM 647 N N . LYS A 1 81 ? 5.283 0.134 -24.473 1.00 88.75 81 LYS A N 1
ATOM 648 C CA . LYS A 1 81 ? 4.717 -1.209 -24.195 1.00 88.75 81 LYS A CA 1
ATOM 649 C C . LYS A 1 81 ? 3.461 -1.216 -23.316 1.00 88.75 81 LYS A C 1
ATOM 651 O O . LYS A 1 81 ? 2.897 -2.277 -23.059 1.00 88.75 81 LYS A O 1
ATOM 656 N N . GLY A 1 82 ? 2.980 -0.049 -22.892 1.00 74.25 82 GLY A N 1
ATOM 657 C CA . GLY A 1 82 ? 1.805 0.093 -22.031 1.00 74.25 82 GLY A CA 1
ATOM 658 C C . GLY A 1 82 ? 2.110 -0.098 -20.541 1.00 74.25 82 GLY A C 1
ATOM 659 O O . GLY A 1 82 ? 2.982 -0.871 -20.149 1.00 74.25 82 GLY A O 1
ATOM 660 N N . TYR A 1 83 ? 1.343 0.584 -19.683 1.00 71.31 83 TYR A N 1
ATOM 661 C CA . TYR A 1 83 ? 1.597 0.626 -18.234 1.00 71.31 83 TYR A CA 1
ATOM 662 C C . TYR A 1 83 ? 1.509 -0.752 -17.560 1.00 71.31 83 TYR A C 1
ATOM 664 O O . TYR A 1 83 ? 2.242 -1.020 -16.617 1.00 71.31 83 TYR A O 1
ATOM 672 N N . GLN A 1 84 ? 0.645 -1.646 -18.054 1.00 78.38 84 GLN A N 1
ATOM 673 C CA . GLN A 1 84 ? 0.475 -2.995 -17.499 1.00 78.38 84 GLN A CA 1
ATOM 674 C C . GLN A 1 84 ? 1.759 -3.823 -17.662 1.00 78.38 84 GLN A C 1
ATOM 676 O O . GLN A 1 84 ? 2.185 -4.493 -16.724 1.00 78.38 84 GLN A O 1
ATOM 681 N N . ALA A 1 85 ? 2.402 -3.742 -18.833 1.00 80.75 85 ALA A N 1
ATOM 682 C CA . ALA A 1 85 ? 3.664 -4.428 -19.098 1.00 80.75 85 ALA A CA 1
ATOM 683 C C . ALA A 1 85 ? 4.806 -3.839 -18.259 1.00 80.75 85 ALA A C 1
ATOM 685 O O . ALA A 1 85 ? 5.592 -4.589 -17.691 1.00 80.75 85 ALA A O 1
ATOM 686 N N . VAL A 1 86 ? 4.857 -2.508 -18.124 1.00 79.94 86 VAL A N 1
ATOM 687 C CA . VAL A 1 86 ? 5.841 -1.819 -17.272 1.00 79.94 86 VAL A CA 1
ATOM 688 C C . VAL A 1 86 ? 5.707 -2.253 -15.814 1.00 79.94 86 VAL A C 1
ATOM 690 O O . VAL A 1 86 ? 6.699 -2.629 -15.203 1.00 79.94 86 VAL A O 1
ATOM 693 N N . VAL A 1 87 ? 4.496 -2.262 -15.256 1.00 73.12 87 VAL A N 1
ATOM 694 C CA . VAL A 1 87 ? 4.284 -2.685 -13.864 1.00 73.12 87 VAL A CA 1
ATOM 695 C C . VAL A 1 87 ? 4.685 -4.150 -13.659 1.00 73.12 87 VAL A C 1
ATOM 697 O O . VAL A 1 87 ? 5.377 -4.455 -12.692 1.00 73.12 87 VAL A O 1
ATOM 700 N N . ASN A 1 88 ? 4.312 -5.054 -14.571 1.00 83.38 88 ASN A N 1
ATOM 701 C CA . ASN A 1 88 ? 4.723 -6.457 -14.467 1.00 83.38 88 ASN A CA 1
ATOM 702 C C . ASN A 1 88 ? 6.250 -6.617 -14.522 1.00 83.38 88 ASN A C 1
ATOM 704 O O . ASN A 1 88 ? 6.823 -7.336 -13.709 1.00 83.38 88 ASN A O 1
ATOM 708 N N . GLU A 1 89 ? 6.917 -5.918 -15.440 1.00 87.06 89 GLU A N 1
ATOM 709 C CA . GLU A 1 89 ? 8.367 -6.008 -15.619 1.00 87.06 89 GLU A CA 1
ATOM 710 C C . GLU A 1 89 ? 9.145 -5.428 -14.436 1.00 87.06 89 GLU A C 1
ATOM 712 O O . GLU A 1 89 ? 10.058 -6.077 -13.927 1.00 87.06 89 GLU A O 1
ATOM 717 N N . TYR A 1 90 ? 8.781 -4.227 -13.988 1.00 83.50 90 TYR A N 1
ATOM 718 C CA . TYR A 1 90 ? 9.560 -3.486 -13.000 1.00 83.50 90 TYR A CA 1
ATOM 719 C C . TYR A 1 90 ? 9.099 -3.696 -11.561 1.00 83.50 90 TYR A C 1
ATOM 721 O O . TYR A 1 90 ? 9.850 -3.337 -10.668 1.00 83.50 90 TYR A O 1
ATOM 729 N N . CYS A 1 91 ? 7.921 -4.267 -11.300 1.00 78.19 91 CYS A N 1
ATOM 730 C CA . CYS A 1 91 ? 7.463 -4.501 -9.926 1.00 78.19 91 CYS A CA 1
ATOM 731 C C . CYS A 1 91 ? 7.184 -5.973 -9.607 1.00 78.19 91 CYS A C 1
ATOM 733 O O . CYS A 1 91 ? 7.187 -6.322 -8.431 1.00 78.19 91 CYS A O 1
ATOM 735 N N . PHE A 1 92 ? 6.900 -6.836 -10.592 1.00 83.75 92 PHE A N 1
ATOM 736 C CA . PHE A 1 92 ? 6.357 -8.179 -10.323 1.00 83.75 92 PHE A CA 1
ATOM 737 C C . PHE A 1 92 ? 7.150 -9.341 -10.943 1.00 83.75 92 PHE A C 1
ATOM 739 O O . PHE A 1 92 ? 6.727 -10.490 -10.813 1.00 83.75 92 PHE A O 1
ATOM 746 N N . SER A 1 93 ? 8.283 -9.079 -11.598 1.00 87.38 93 SER A N 1
ATOM 747 C CA . SER A 1 93 ? 9.010 -10.083 -12.389 1.00 87.38 93 SER A CA 1
ATOM 748 C C . SER A 1 93 ? 9.896 -11.046 -11.576 1.00 87.38 93 SER A C 1
ATOM 750 O O . SER A 1 93 ? 10.312 -12.076 -12.105 1.00 87.38 93 SER A O 1
ATOM 752 N N . GLY A 1 94 ? 10.145 -10.769 -10.294 1.00 84.56 94 GLY A N 1
ATOM 753 C CA . GLY A 1 94 ? 10.955 -11.574 -9.368 1.00 84.56 94 GLY A CA 1
ATOM 754 C C . GLY A 1 94 ? 12.480 -11.406 -9.486 1.00 84.56 94 GLY A C 1
ATOM 755 O O . GLY A 1 94 ? 13.231 -12.215 -8.935 1.00 84.56 94 GLY A O 1
ATOM 756 N N . GLY A 1 95 ? 12.970 -10.415 -10.225 1.00 86.94 95 GLY A N 1
ATOM 757 C CA . GLY A 1 95 ? 14.385 -10.060 -10.324 1.00 86.94 95 GLY A CA 1
ATOM 758 C C . GLY A 1 95 ? 14.858 -9.100 -9.217 1.00 86.94 95 GLY A C 1
ATOM 759 O O . GLY A 1 95 ? 14.147 -8.680 -8.311 1.00 86.94 95 GLY A O 1
ATOM 760 N N . ARG A 1 96 ? 16.136 -8.718 -9.253 1.00 87.12 96 ARG A N 1
ATOM 761 C CA . ARG A 1 96 ? 16.725 -7.948 -8.142 1.00 87.12 96 ARG A CA 1
ATOM 762 C C . ARG A 1 96 ? 16.186 -6.516 -8.014 1.00 87.12 96 ARG A C 1
ATOM 764 O O . ARG A 1 96 ? 16.126 -5.981 -6.905 1.00 87.12 96 ARG A O 1
ATOM 771 N N . ASN A 1 97 ? 15.899 -5.861 -9.136 1.00 86.19 97 ASN A N 1
ATOM 772 C CA . ASN A 1 97 ? 15.467 -4.462 -9.135 1.00 86.19 97 ASN A CA 1
ATOM 773 C C . ASN A 1 97 ? 13.982 -4.339 -8.834 1.00 86.19 97 ASN A C 1
ATOM 775 O O . ASN A 1 97 ? 13.594 -3.489 -8.042 1.00 86.19 97 ASN A O 1
ATOM 779 N N . ASP A 1 98 ? 13.178 -5.219 -9.407 1.00 83.81 98 ASP A N 1
ATOM 780 C CA . ASP A 1 98 ? 11.751 -5.285 -9.152 1.00 83.81 98 ASP A CA 1
ATOM 781 C C . ASP A 1 98 ? 11.434 -5.743 -7.733 1.00 83.81 98 ASP A C 1
ATOM 783 O O . ASP A 1 98 ? 10.540 -5.170 -7.139 1.00 83.81 98 ASP A O 1
ATOM 787 N N . GLU A 1 99 ? 12.216 -6.634 -7.114 1.00 85.69 99 GLU A N 1
ATOM 788 C CA . GLU A 1 99 ? 12.070 -6.921 -5.677 1.00 85.69 99 GLU A CA 1
ATOM 789 C C . GLU A 1 99 ? 12.262 -5.664 -4.810 1.00 85.69 99 GLU A C 1
ATOM 791 O O . GLU A 1 99 ? 11.613 -5.490 -3.778 1.00 85.69 99 GLU A O 1
ATOM 796 N N . THR A 1 100 ? 13.136 -4.749 -5.240 1.00 82.44 100 THR A N 1
ATOM 797 C CA . THR A 1 100 ? 13.347 -3.471 -4.542 1.00 82.44 100 THR A CA 1
ATOM 798 C C . THR A 1 100 ? 12.203 -2.498 -4.797 1.00 82.44 100 THR A C 1
ATOM 800 O O . THR A 1 100 ? 11.684 -1.925 -3.845 1.00 82.44 100 THR A O 1
ATOM 803 N N . LEU A 1 101 ? 11.752 -2.362 -6.046 1.00 78.94 101 LEU A N 1
ATOM 804 C CA . LEU A 1 101 ? 10.600 -1.522 -6.383 1.00 78.94 101 LEU A CA 1
ATOM 805 C C . LEU A 1 101 ? 9.302 -2.049 -5.754 1.00 78.94 101 LEU A C 1
ATOM 807 O O . LEU A 1 101 ? 8.493 -1.267 -5.266 1.00 78.94 101 LEU A O 1
ATOM 811 N N . PHE A 1 102 ? 9.129 -3.369 -5.690 1.00 80.88 102 PHE A N 1
ATOM 812 C CA . PHE A 1 102 ? 8.026 -4.028 -5.000 1.00 80.88 102 PHE A CA 1
ATOM 813 C C . PHE A 1 102 ? 8.021 -3.676 -3.515 1.00 80.88 102 PHE A C 1
ATOM 815 O O . PHE A 1 102 ? 6.972 -3.332 -2.981 1.00 80.88 102 PHE A O 1
ATOM 822 N N . ALA A 1 103 ? 9.180 -3.721 -2.849 1.00 79.38 103 ALA A N 1
ATOM 823 C CA . ALA A 1 103 ? 9.294 -3.299 -1.455 1.00 79.38 103 ALA A CA 1
ATOM 824 C C . ALA A 1 103 ? 8.981 -1.800 -1.281 1.00 79.38 103 ALA A C 1
ATOM 826 O O . ALA A 1 103 ? 8.287 -1.433 -0.333 1.00 79.38 103 ALA A O 1
ATOM 827 N N . GLN A 1 104 ? 9.415 -0.950 -2.219 1.00 75.31 104 GLN A N 1
ATOM 828 C CA . GLN A 1 104 ? 9.136 0.492 -2.203 1.00 75.31 104 GLN A CA 1
ATOM 829 C C . GLN A 1 104 ? 7.649 0.838 -2.374 1.00 75.31 104 GLN A C 1
ATOM 831 O O . GLN A 1 104 ? 7.228 1.894 -1.908 1.00 75.31 104 GLN A O 1
ATOM 836 N N . LEU A 1 105 ? 6.814 -0.054 -2.933 1.00 70.25 105 LEU A N 1
ATOM 837 C CA . LEU A 1 105 ? 5.348 0.119 -2.919 1.00 70.25 105 LEU A CA 1
ATOM 838 C C . LEU A 1 105 ? 4.772 0.230 -1.494 1.00 70.25 105 LEU A C 1
ATOM 840 O O . LEU A 1 105 ? 3.631 0.661 -1.328 1.00 70.25 105 LEU A O 1
ATOM 844 N N . PHE A 1 106 ? 5.547 -0.166 -0.480 1.00 69.62 106 PHE A N 1
ATOM 845 C CA . PHE A 1 106 ? 5.169 -0.169 0.929 1.00 69.62 106 PHE A CA 1
ATOM 846 C C . PHE A 1 106 ? 5.983 0.830 1.786 1.00 69.62 106 PHE A C 1
ATOM 848 O O . PHE A 1 106 ? 5.889 0.782 3.013 1.00 69.62 106 PHE A O 1
ATOM 855 N N . GLU A 1 107 ? 6.768 1.735 1.183 1.00 65.31 107 GLU A N 1
ATOM 856 C CA . GLU A 1 107 ? 7.600 2.738 1.883 1.00 65.31 107 GLU A CA 1
ATOM 857 C C . GLU A 1 107 ? 6.982 4.162 1.833 1.00 65.31 107 GLU A C 1
ATOM 859 O O . GLU A 1 107 ? 6.208 4.472 0.930 1.00 65.31 107 GLU A O 1
ATOM 864 N N . GLY A 1 108 ? 7.299 5.063 2.786 1.00 58.41 108 GLY A N 1
ATOM 865 C CA . GLY A 1 108 ? 6.788 6.450 2.770 1.00 58.41 108 GLY A CA 1
ATOM 866 C C . GLY A 1 108 ? 7.562 7.484 3.614 1.00 58.41 108 GLY A C 1
ATOM 867 O O . GLY A 1 108 ? 7.689 7.346 4.832 1.00 58.41 108 GLY A O 1
ATOM 868 N N . LEU A 1 109 ? 8.007 8.574 2.970 1.00 40.94 109 LEU A N 1
ATOM 869 C CA . LEU A 1 109 ? 8.752 9.724 3.523 1.00 40.94 109 LEU A CA 1
ATOM 870 C C . LEU A 1 109 ? 7.794 10.835 4.045 1.00 40.94 109 LEU A C 1
ATOM 872 O O . LEU A 1 109 ? 6.701 10.977 3.517 1.00 40.94 109 LEU A O 1
ATOM 876 N N . TYR A 1 110 ? 8.215 11.617 5.057 1.00 38.91 110 TYR A N 1
ATOM 877 C CA . TYR A 1 110 ? 7.499 12.651 5.871 1.00 38.91 110 TYR A CA 1
ATOM 878 C C . TYR A 1 110 ? 6.829 12.208 7.174 1.00 38.91 110 TYR A C 1
ATOM 880 O O . TYR A 1 110 ? 6.746 13.005 8.111 1.00 38.91 110 TYR A O 1
ATOM 888 N N . HIS A 1 111 ? 6.485 10.933 7.304 1.00 49.03 111 HIS A N 1
ATOM 889 C CA . HIS A 1 111 ? 6.006 10.336 8.553 1.00 49.03 111 HIS A CA 1
ATOM 890 C C . HIS A 1 111 ? 6.794 10.750 9.815 1.00 49.03 111 HIS A C 1
ATOM 892 O O . HIS A 1 111 ? 6.174 11.096 10.812 1.00 49.03 111 HIS A O 1
ATOM 898 N N . PRO A 1 112 ? 8.134 10.847 9.804 1.00 36.44 112 PRO A N 1
ATOM 899 C CA . PRO A 1 112 ? 8.912 11.178 10.993 1.00 36.44 112 PRO A CA 1
ATOM 900 C C . PRO A 1 112 ? 8.578 12.471 11.739 1.00 36.44 112 PRO A C 1
ATOM 902 O O . PRO A 1 112 ? 8.494 12.472 12.967 1.00 36.44 112 PRO A O 1
ATOM 905 N N . ILE A 1 113 ? 8.425 13.578 11.009 1.00 36.56 113 ILE A N 1
ATOM 906 C CA . ILE A 1 113 ? 8.185 14.891 11.618 1.00 36.56 113 ILE A CA 1
ATOM 907 C C . ILE A 1 113 ? 6.721 15.028 12.036 1.00 36.56 113 ILE A C 1
ATOM 909 O O . ILE A 1 113 ? 6.432 15.617 13.071 1.00 36.56 113 ILE A O 1
ATOM 913 N N . ILE A 1 114 ? 5.821 14.382 11.290 1.00 42.50 114 ILE A N 1
ATOM 914 C CA . ILE A 1 114 ? 4.397 14.248 11.607 1.00 42.50 114 ILE A CA 1
ATOM 915 C C . ILE A 1 114 ? 4.224 13.422 12.894 1.00 42.50 114 ILE A C 1
ATOM 917 O O . ILE A 1 114 ? 3.508 13.822 13.808 1.00 42.50 114 ILE A O 1
ATOM 921 N N . HIS A 1 115 ? 4.955 12.311 13.024 1.00 42.00 115 HIS A N 1
ATOM 9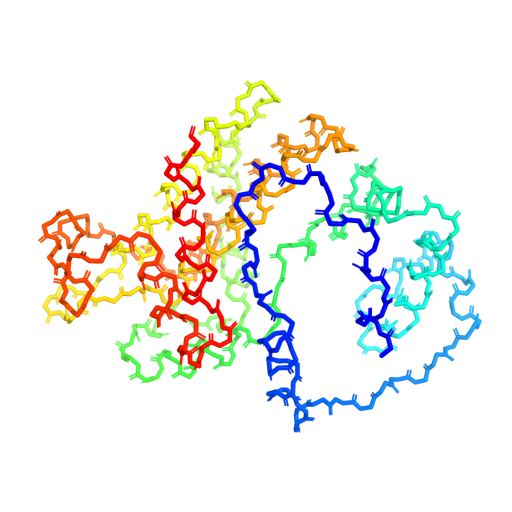22 C CA . HIS A 1 115 ? 4.962 11.466 14.220 1.00 42.00 115 HIS A CA 1
ATOM 923 C C . HIS A 1 115 ? 5.512 12.202 15.449 1.00 42.00 115 HIS A C 1
ATOM 925 O O . HIS A 1 115 ? 4.983 12.035 16.547 1.00 42.00 115 HIS A O 1
ATOM 931 N N . LEU A 1 116 ? 6.562 13.014 15.270 1.00 35.75 116 LEU A N 1
ATOM 932 C CA . LEU A 1 116 ? 7.150 13.820 16.340 1.00 35.75 116 LEU A CA 1
ATOM 933 C C . LEU A 1 116 ? 6.204 14.945 16.785 1.00 35.75 116 LEU A C 1
ATOM 935 O O . LEU A 1 116 ? 5.973 15.098 17.982 1.00 35.75 116 LEU A O 1
ATOM 939 N N . ALA A 1 117 ? 5.626 15.692 15.841 1.00 36.00 117 ALA A N 1
ATOM 940 C CA . ALA A 1 117 ? 4.685 16.773 16.131 1.00 36.00 117 ALA A CA 1
ATOM 941 C C . ALA A 1 117 ? 3.438 16.257 16.870 1.00 36.00 117 ALA A C 1
ATOM 943 O O . ALA A 1 117 ? 3.055 16.817 17.894 1.00 36.00 117 ALA A O 1
ATOM 944 N N . PHE A 1 118 ? 2.872 15.128 16.439 1.00 38.72 118 PHE A N 1
ATOM 945 C CA . PHE A 1 118 ? 1.694 14.540 17.084 1.00 38.72 118 PHE A CA 1
ATOM 946 C C . PHE A 1 118 ? 1.991 13.820 18.397 1.00 38.72 118 PHE A C 1
ATOM 948 O O . PHE A 1 118 ? 1.153 13.817 19.301 1.00 38.72 118 PHE A O 1
ATOM 955 N N . GLY A 1 119 ? 3.191 13.256 18.543 1.00 36.41 119 GLY A N 1
ATOM 956 C CA . GLY A 1 119 ? 3.667 12.757 19.827 1.00 36.41 119 GLY A CA 1
ATOM 957 C C . GLY A 1 119 ? 3.717 13.852 20.900 1.00 36.41 119 GLY A C 1
ATOM 958 O O . GLY A 1 119 ? 3.419 13.579 22.061 1.00 36.41 119 GLY A O 1
ATOM 959 N N . VAL A 1 120 ? 4.041 15.088 20.504 1.00 38.12 120 VAL A N 1
ATOM 960 C CA . VAL A 1 120 ? 4.037 16.275 21.375 1.00 38.12 120 VAL A CA 1
ATOM 961 C C . VAL A 1 120 ? 2.621 16.838 21.571 1.00 38.12 120 VAL A C 1
ATOM 963 O O . VAL A 1 120 ? 2.260 17.175 22.694 1.00 38.12 120 VAL A O 1
ATOM 966 N N . GLU A 1 121 ? 1.802 16.914 20.518 1.00 36.59 121 GLU A N 1
ATOM 967 C CA . GLU A 1 121 ? 0.456 17.516 20.565 1.00 36.59 121 GLU A CA 1
ATOM 968 C C . GLU A 1 121 ? -0.567 16.687 21.362 1.00 36.59 121 GLU A C 1
ATOM 970 O O . GLU A 1 121 ? -1.394 17.245 22.083 1.00 36.59 121 GLU A O 1
ATOM 975 N N . PHE A 1 122 ? -0.518 15.354 21.270 1.00 38.03 122 PHE A N 1
ATOM 976 C CA . PHE A 1 122 ? -1.545 14.480 21.857 1.00 38.03 122 PHE A CA 1
ATOM 977 C C . PHE A 1 122 ? -1.143 13.806 23.172 1.00 38.03 122 PHE A C 1
ATOM 979 O O . PHE A 1 122 ? -1.873 12.923 23.638 1.00 38.03 122 PHE A O 1
ATOM 986 N N . ASP A 1 123 ? -0.004 14.196 23.759 1.00 38.09 123 ASP A N 1
ATOM 987 C CA . ASP A 1 123 ? 0.565 13.581 24.970 1.00 38.09 123 ASP A CA 1
ATOM 988 C C . ASP A 1 123 ? 0.529 12.040 24.883 1.00 38.09 123 ASP A C 1
ATOM 990 O O . ASP A 1 123 ? 0.157 11.316 25.815 1.00 38.09 123 ASP A O 1
ATOM 994 N N . GLN A 1 124 ? 0.817 11.531 23.679 1.00 39.34 124 GLN A N 1
ATOM 995 C CA . GLN A 1 124 ? 1.046 10.111 23.478 1.00 39.34 124 GLN A CA 1
ATOM 996 C C . GLN A 1 124 ? 2.397 9.771 24.101 1.00 39.34 124 GLN A C 1
ATOM 998 O O . GLN A 1 124 ? 3.284 10.625 24.108 1.00 39.34 124 GLN A O 1
ATOM 1003 N N . PRO A 1 125 ? 2.584 8.553 24.637 1.00 40.19 125 PRO A N 1
ATOM 1004 C CA . PRO A 1 125 ? 3.816 8.158 25.299 1.00 40.19 125 PRO A CA 1
ATOM 1005 C C . PRO A 1 125 ? 5.011 8.122 24.325 1.00 40.19 125 PRO A C 1
ATOM 1007 O O . PRO A 1 125 ? 5.498 7.066 23.932 1.00 40.19 125 PRO A O 1
ATOM 1010 N N . THR A 1 126 ? 5.536 9.291 23.958 1.00 37.66 126 THR A N 1
ATOM 1011 C CA . THR A 1 126 ? 6.742 9.482 23.139 1.00 37.66 126 THR A CA 1
ATOM 1012 C C . THR A 1 126 ? 7.990 8.961 23.831 1.00 37.66 126 THR A C 1
ATOM 1014 O O . THR A 1 126 ? 8.986 8.674 23.175 1.00 37.66 126 THR A O 1
ATOM 1017 N N . HIS A 1 127 ? 7.908 8.711 25.140 1.00 38.12 127 HIS A N 1
ATOM 1018 C CA . HIS A 1 127 ? 8.933 8.023 25.916 1.00 38.12 127 HIS A CA 1
ATOM 1019 C C . HIS A 1 127 ? 9.226 6.591 25.429 1.00 38.12 127 HIS A C 1
ATOM 1021 O O . HIS A 1 127 ? 10.251 6.032 25.821 1.00 38.12 127 HIS A O 1
ATOM 1027 N N . ARG A 1 128 ? 8.390 6.003 24.554 1.00 42.28 128 ARG A N 1
ATOM 1028 C CA . ARG A 1 128 ? 8.688 4.728 23.872 1.00 42.28 128 ARG A CA 1
ATOM 1029 C C . ARG A 1 128 ? 9.309 4.867 22.475 1.00 42.28 128 ARG A C 1
ATOM 1031 O O . ARG A 1 128 ? 9.823 3.877 21.972 1.00 42.28 128 ARG A O 1
ATOM 1038 N N . PHE A 1 129 ? 9.339 6.054 21.863 1.00 47.81 129 PHE A N 1
ATOM 1039 C CA . PHE A 1 129 ? 9.921 6.258 20.527 1.00 47.81 129 PHE A CA 1
ATOM 1040 C C . PHE A 1 129 ? 11.336 6.845 20.609 1.00 47.81 129 PHE A C 1
ATOM 1042 O O . PHE A 1 129 ? 11.585 7.953 20.138 1.00 47.81 129 PHE A O 1
ATOM 1049 N N . LYS A 1 130 ? 12.284 6.105 21.198 1.00 50.38 130 LYS A N 1
ATOM 1050 C CA . LYS A 1 130 ? 13.702 6.525 21.223 1.00 50.38 130 LYS A CA 1
ATOM 1051 C C . LYS A 1 130 ? 14.315 6.627 19.818 1.00 50.38 130 LYS A C 1
ATOM 1053 O O . LYS A 1 130 ? 15.223 7.423 19.613 1.00 50.38 130 LYS A O 1
ATOM 1058 N N . ASP A 1 131 ? 13.765 5.883 18.860 1.00 51.88 131 ASP A N 1
ATOM 1059 C CA . ASP A 1 131 ? 14.332 5.696 17.515 1.00 51.88 131 ASP A CA 1
ATOM 1060 C C . ASP A 1 131 ? 13.723 6.631 16.445 1.00 51.88 131 ASP A C 1
ATOM 1062 O O . ASP A 1 131 ? 14.061 6.567 15.261 1.00 51.88 131 ASP A O 1
ATOM 1066 N N . GLY A 1 132 ? 12.813 7.521 16.864 1.00 54.72 132 GLY A N 1
ATOM 1067 C CA . GLY A 1 132 ? 12.269 8.617 16.063 1.00 54.72 132 GLY A CA 1
ATOM 1068 C C . GLY A 1 132 ? 11.765 8.220 14.654 1.00 54.72 132 GLY A C 1
ATOM 1069 O O . GLY A 1 132 ? 10.994 7.264 14.526 1.00 54.72 132 GLY A O 1
ATOM 1070 N N . PRO A 1 133 ? 12.156 8.960 13.593 1.00 57.12 133 PRO A N 1
ATOM 1071 C CA . PRO A 1 133 ? 11.763 8.743 12.195 1.00 57.12 133 PRO A CA 1
ATOM 1072 C C . PRO A 1 133 ? 11.796 7.302 11.700 1.00 57.12 133 PRO A C 1
ATOM 1074 O O . PRO A 1 133 ? 10.948 6.866 10.923 1.00 57.12 133 PRO A O 1
ATOM 1077 N N . ALA A 1 134 ? 12.839 6.595 12.118 1.00 65.62 134 ALA A N 1
ATOM 1078 C CA . ALA A 1 134 ? 13.285 5.354 11.526 1.00 65.62 134 ALA A CA 1
ATOM 1079 C C . ALA A 1 134 ? 12.899 4.166 12.406 1.00 65.62 134 ALA A C 1
ATOM 1081 O O . ALA A 1 134 ? 13.500 3.107 12.293 1.00 65.62 134 ALA A O 1
ATOM 1082 N N . ARG A 1 135 ? 11.870 4.313 13.251 1.00 67.69 135 ARG A N 1
ATOM 1083 C CA . ARG A 1 135 ? 11.408 3.292 14.205 1.00 67.69 135 ARG A CA 1
ATOM 1084 C C . ARG A 1 135 ? 11.184 1.899 13.606 1.00 67.69 135 ARG A C 1
ATOM 1086 O O . ARG A 1 135 ? 11.375 0.910 14.298 1.00 67.69 135 ARG A O 1
ATOM 1093 N N . VAL A 1 136 ? 10.833 1.781 12.323 1.00 74.50 136 VAL A N 1
ATOM 1094 C CA . VAL A 1 136 ? 10.793 0.466 11.658 1.00 74.50 136 VAL A CA 1
ATOM 1095 C C . VAL A 1 136 ? 12.206 -0.105 11.504 1.00 74.50 136 VAL A C 1
ATOM 1097 O O . VAL A 1 136 ? 12.454 -1.222 11.940 1.00 74.50 136 VAL A O 1
ATOM 1100 N N . ARG A 1 137 ? 13.142 0.660 10.932 1.00 76.69 137 ARG A N 1
ATOM 1101 C CA . ARG A 1 137 ? 14.531 0.239 10.694 1.00 76.69 137 ARG A CA 1
ATOM 1102 C C . ARG A 1 137 ? 15.311 0.056 11.997 1.00 76.69 137 ARG A C 1
ATOM 1104 O O . ARG A 1 137 ? 15.876 -1.005 12.224 1.00 76.69 137 ARG A O 1
ATOM 1111 N N . ASP A 1 138 ? 15.327 1.081 12.839 1.00 72.81 138 ASP A N 1
ATOM 1112 C CA . ASP A 1 138 ? 16.228 1.169 13.989 1.00 72.81 138 ASP A CA 1
ATOM 1113 C C . ASP A 1 138 ? 15.644 0.488 15.235 1.00 72.81 138 ASP A C 1
ATOM 1115 O O . ASP A 1 138 ? 16.396 -0.081 16.019 1.00 72.81 138 ASP A O 1
ATOM 1119 N N . ALA A 1 139 ? 14.311 0.458 15.385 1.00 73.12 139 ALA A N 1
ATOM 1120 C CA . ALA A 1 139 ? 13.663 -0.194 16.525 1.00 73.12 139 ALA A CA 1
ATOM 1121 C C . ALA A 1 139 ? 13.208 -1.618 16.195 1.00 73.12 139 ALA A C 1
ATOM 1123 O O . ALA A 1 139 ? 13.714 -2.581 16.767 1.00 73.12 139 ALA A O 1
ATOM 1124 N N . VAL A 1 140 ? 12.245 -1.770 15.279 1.00 78.06 140 VAL A N 1
ATOM 1125 C CA . VAL A 1 140 ? 11.609 -3.072 15.017 1.00 78.06 140 VAL A CA 1
ATOM 1126 C C . VAL A 1 140 ? 12.600 -4.033 14.371 1.00 78.06 140 VAL A C 1
ATOM 1128 O O . VAL A 1 140 ? 12.832 -5.123 14.890 1.00 78.06 140 VAL A O 1
ATOM 1131 N N . LEU A 1 141 ? 13.216 -3.626 13.261 1.00 79.69 141 LEU A N 1
ATOM 1132 C CA . LEU A 1 141 ? 14.190 -4.459 12.562 1.00 79.69 141 LEU A CA 1
ATOM 1133 C C . LEU A 1 141 ? 15.523 -4.528 13.321 1.00 79.69 141 LEU A C 1
ATOM 1135 O O . LEU A 1 141 ? 16.136 -5.591 13.364 1.00 79.69 141 LEU A O 1
ATOM 1139 N N . GLY A 1 142 ? 15.943 -3.439 13.970 1.00 80.69 142 GLY A N 1
ATOM 1140 C CA . GLY A 1 142 ? 17.165 -3.408 14.776 1.00 80.69 142 GLY A CA 1
ATOM 1141 C C . GLY A 1 142 ? 17.135 -4.343 15.990 1.00 80.69 142 GLY A C 1
ATOM 1142 O O . GLY A 1 142 ? 18.137 -4.996 16.272 1.00 80.69 142 GLY A O 1
ATOM 1143 N N . ASN A 1 143 ? 15.990 -4.453 16.675 1.00 79.44 143 ASN A N 1
ATOM 1144 C CA . ASN A 1 143 ? 15.901 -5.171 17.953 1.00 79.44 143 ASN A CA 1
ATOM 1145 C C . ASN A 1 143 ? 15.099 -6.481 17.893 1.00 79.44 143 ASN A C 1
ATOM 1147 O O . ASN A 1 143 ? 15.323 -7.355 18.725 1.00 79.44 143 ASN A O 1
ATOM 1151 N N . ALA A 1 144 ? 14.164 -6.627 16.947 1.00 82.31 144 ALA A N 1
ATOM 1152 C CA . ALA A 1 144 ? 13.185 -7.720 16.939 1.00 82.31 144 ALA A CA 1
ATOM 1153 C C . ALA A 1 144 ? 12.925 -8.320 15.542 1.00 82.31 144 ALA A C 1
ATOM 1155 O O . ALA A 1 144 ? 11.914 -8.997 15.342 1.00 82.31 144 ALA A O 1
ATOM 1156 N N . ALA A 1 145 ? 13.825 -8.118 14.565 1.00 83.88 145 ALA A N 1
ATOM 1157 C CA . ALA A 1 145 ? 13.630 -8.605 13.193 1.00 83.88 145 ALA A CA 1
ATOM 1158 C C . ALA A 1 145 ? 13.300 -10.103 13.120 1.00 83.88 145 ALA A C 1
ATOM 1160 O O . ALA A 1 145 ? 12.404 -10.488 12.375 1.00 83.88 145 ALA A O 1
ATOM 1161 N N . GLY A 1 146 ? 14.000 -10.944 13.891 1.00 88.62 146 GLY A N 1
ATOM 1162 C CA . GLY A 1 146 ? 13.786 -12.394 13.883 1.00 88.62 146 GLY A CA 1
ATOM 1163 C C . GLY A 1 146 ? 12.391 -12.795 14.369 1.00 88.62 146 GLY A C 1
ATOM 1164 O O . GLY A 1 146 ? 11.717 -13.588 13.715 1.00 88.62 146 GLY A O 1
ATOM 1165 N N . GLU A 1 147 ? 11.933 -12.210 15.476 1.00 89.19 147 GLU A N 1
ATOM 1166 C CA . GLU A 1 147 ? 10.613 -12.486 16.059 1.00 89.19 147 GLU A CA 1
ATOM 1167 C C . GLU A 1 147 ? 9.485 -11.982 15.156 1.00 89.19 147 GLU A C 1
ATOM 1169 O O . GLU A 1 147 ? 8.550 -12.720 14.840 1.00 89.19 147 GLU A O 1
ATOM 1174 N N . VAL A 1 148 ? 9.608 -10.746 14.669 1.00 85.94 148 VAL A N 1
ATOM 1175 C CA . VAL A 1 148 ? 8.630 -10.140 13.760 1.00 85.94 148 VAL A CA 1
ATOM 1176 C C . VAL A 1 148 ? 8.570 -10.909 12.443 1.00 85.94 148 VAL A C 1
ATOM 1178 O O . VAL A 1 148 ? 7.478 -11.186 11.953 1.00 85.94 148 VAL A O 1
ATOM 1181 N N . ALA A 1 149 ? 9.709 -11.331 11.889 1.00 89.88 149 ALA A N 1
ATOM 1182 C CA . ALA A 1 149 ? 9.731 -12.170 10.694 1.00 89.88 149 ALA A CA 1
ATOM 1183 C C . ALA A 1 149 ? 9.087 -13.543 10.944 1.00 89.88 149 ALA A C 1
ATOM 1185 O O . ALA A 1 149 ? 8.333 -14.018 10.095 1.00 89.88 149 ALA A O 1
ATOM 1186 N N . ALA A 1 150 ? 9.333 -14.165 12.102 1.00 92.44 150 ALA A N 1
ATOM 1187 C CA . ALA A 1 150 ? 8.736 -15.450 12.460 1.00 92.44 150 ALA A CA 1
ATOM 1188 C C . ALA A 1 150 ? 7.207 -15.365 12.601 1.00 92.44 150 ALA A C 1
ATOM 1190 O O . ALA A 1 150 ? 6.502 -16.263 12.140 1.00 92.44 150 ALA A O 1
ATOM 1191 N N . LEU A 1 151 ? 6.680 -14.282 13.181 1.00 92.06 151 LEU A N 1
ATOM 1192 C CA . LEU A 1 151 ? 5.238 -14.015 13.236 1.00 92.06 151 LEU A CA 1
ATOM 1193 C C . LEU A 1 151 ? 4.669 -13.733 11.838 1.00 92.06 151 LEU A C 1
ATOM 1195 O O . LEU A 1 151 ? 3.698 -14.365 11.423 1.00 92.06 151 LEU A O 1
ATOM 1199 N N . ALA A 1 152 ? 5.318 -12.852 11.071 1.00 89.50 152 ALA A N 1
ATOM 1200 C CA . ALA A 1 152 ? 4.899 -12.481 9.720 1.00 89.50 152 ALA A CA 1
ATOM 1201 C C . ALA A 1 152 ? 4.817 -13.704 8.793 1.00 89.50 152 ALA A C 1
ATOM 1203 O O . ALA A 1 152 ? 3.880 -13.837 8.003 1.00 89.50 152 ALA A O 1
ATOM 1204 N N . ALA A 1 153 ? 5.789 -14.614 8.897 1.00 93.62 153 ALA A N 1
ATOM 1205 C CA . ALA A 1 153 ? 5.909 -15.795 8.047 1.00 93.62 153 ALA A CA 1
ATOM 1206 C C . ALA A 1 153 ? 4.772 -16.814 8.227 1.00 93.62 153 ALA A C 1
ATOM 1208 O O . ALA A 1 153 ? 4.571 -17.641 7.329 1.00 93.62 153 ALA A O 1
ATOM 1209 N N . GLN A 1 154 ? 4.038 -16.757 9.345 1.00 94.44 154 GLN A N 1
ATOM 1210 C CA . GLN A 1 154 ? 2.868 -17.607 9.597 1.00 94.44 154 GLN A CA 1
ATOM 1211 C C . GLN A 1 154 ? 1.672 -17.205 8.733 1.00 94.44 154 GLN A C 1
ATOM 1213 O O . GLN A 1 154 ? 0.878 -18.060 8.345 1.00 94.44 154 GLN A O 1
ATOM 1218 N N . PHE A 1 155 ? 1.551 -15.919 8.397 1.00 94.44 155 PHE A N 1
ATOM 1219 C CA . PHE A 1 155 ? 0.503 -15.452 7.503 1.00 94.44 155 PHE A CA 1
ATOM 1220 C C . PHE A 1 155 ? 0.871 -15.800 6.061 1.00 94.44 155 PHE A C 1
ATOM 1222 O O . PHE A 1 155 ? 1.881 -15.318 5.546 1.00 94.44 155 PHE A O 1
ATOM 1229 N N . ARG A 1 156 ? 0.073 -16.651 5.417 1.00 95.69 156 ARG A N 1
ATOM 1230 C CA . ARG A 1 156 ? 0.260 -17.084 4.028 1.00 95.69 156 ARG A CA 1
ATOM 1231 C C . ARG A 1 156 ? -1.038 -16.941 3.261 1.00 95.69 156 ARG A C 1
ATOM 1233 O O . ARG A 1 156 ? -2.102 -17.189 3.825 1.00 95.69 156 ARG A O 1
ATOM 1240 N N . VAL A 1 157 ? -0.933 -16.574 1.988 1.00 95.12 157 VAL A N 1
ATOM 1241 C CA . VAL A 1 157 ? -2.098 -16.417 1.110 1.00 95.12 157 VAL A CA 1
ATOM 1242 C C . VAL A 1 157 ? -1.976 -17.321 -0.103 1.00 95.12 157 VAL A C 1
ATOM 1244 O O . VAL A 1 157 ? -0.960 -17.313 -0.796 1.00 95.12 157 VAL A O 1
ATOM 1247 N N . GLN A 1 158 ? -3.033 -18.082 -0.380 1.00 96.06 158 GLN A N 1
ATOM 1248 C CA . GLN A 1 158 ? -3.151 -18.854 -1.615 1.00 96.06 158 GLN A CA 1
ATOM 1249 C C . GLN A 1 158 ? -3.882 -18.054 -2.710 1.00 96.06 158 GLN A C 1
ATOM 1251 O O . GLN A 1 158 ? -4.798 -17.286 -2.408 1.00 96.06 158 GLN A O 1
ATOM 1256 N N . PRO A 1 159 ? -3.563 -18.259 -4.003 1.00 94.75 159 PRO A N 1
ATOM 1257 C CA . PRO A 1 159 ? -4.238 -17.555 -5.099 1.00 94.75 159 PRO A CA 1
ATOM 1258 C C . PRO A 1 159 ? -5.762 -17.747 -5.166 1.00 94.75 159 PRO A C 1
ATOM 1260 O O . PRO A 1 159 ? -6.449 -16.932 -5.771 1.00 94.75 159 PRO A O 1
ATOM 1263 N N . GLY A 1 160 ? -6.295 -18.817 -4.568 1.00 93.88 160 GLY A N 1
ATOM 1264 C CA . GLY A 1 160 ? -7.726 -19.141 -4.583 1.00 93.88 160 GLY A CA 1
ATOM 1265 C C . GLY A 1 160 ? -8.561 -18.518 -3.459 1.00 93.88 160 GLY A C 1
ATOM 1266 O O . GLY A 1 160 ? -9.766 -18.737 -3.432 1.00 93.88 160 GLY A O 1
ATOM 1267 N N . GLU A 1 161 ? -7.960 -17.777 -2.525 1.00 95.38 161 GLU A N 1
ATOM 1268 C CA . GLU A 1 161 ? -8.659 -17.230 -1.344 1.00 95.38 161 GLU A CA 1
ATOM 1269 C C . GLU A 1 161 ? -8.602 -15.695 -1.256 1.00 95.38 161 GLU A C 1
ATOM 1271 O O . GLU A 1 161 ? -8.797 -15.125 -0.186 1.00 95.38 161 GLU A O 1
ATOM 1276 N N . LEU A 1 162 ? -8.327 -15.014 -2.374 1.00 92.19 162 LEU A N 1
ATOM 1277 C CA . LEU A 1 162 ? -8.052 -13.572 -2.400 1.00 92.19 162 LEU A CA 1
ATOM 1278 C C . LEU A 1 162 ? -9.182 -12.718 -1.809 1.00 92.19 162 LEU A C 1
ATOM 1280 O O . LEU A 1 162 ? -8.887 -11.832 -1.014 1.00 92.19 162 LEU A O 1
ATOM 1284 N N . ASP A 1 163 ? -10.445 -13.010 -2.130 1.00 92.62 163 ASP A N 1
ATOM 1285 C CA . ASP A 1 163 ? -11.594 -12.239 -1.626 1.00 92.62 163 ASP A CA 1
ATOM 1286 C C . ASP A 1 163 ? -11.728 -12.387 -0.108 1.00 92.62 163 ASP A C 1
ATOM 1288 O O . ASP A 1 163 ? -11.772 -11.404 0.629 1.00 92.62 163 ASP A O 1
ATOM 1292 N N . ARG A 1 164 ? -11.644 -13.624 0.395 1.00 94.62 164 ARG A N 1
ATOM 1293 C CA . ARG A 1 164 ? -11.634 -13.889 1.838 1.00 94.62 164 ARG A CA 1
ATOM 1294 C C . ARG A 1 164 ? -10.488 -13.154 2.535 1.00 94.62 164 ARG A C 1
ATOM 1296 O O . ARG A 1 164 ? -10.693 -12.563 3.592 1.00 94.62 164 ARG A O 1
ATOM 1303 N N . ARG A 1 165 ? -9.283 -13.174 1.958 1.00 95.44 165 ARG A N 1
ATOM 1304 C CA . ARG A 1 165 ? -8.120 -12.477 2.530 1.00 95.44 165 ARG A CA 1
ATOM 1305 C C . ARG A 1 165 ? -8.265 -10.963 2.468 1.00 95.44 165 ARG A C 1
ATOM 1307 O O . ARG A 1 165 ? -7.782 -10.288 3.372 1.00 95.44 165 ARG A O 1
ATOM 1314 N N . LEU A 1 166 ? -8.927 -10.429 1.445 1.00 90.19 166 LEU A N 1
ATOM 1315 C CA . LEU A 1 166 ? -9.254 -9.010 1.353 1.00 90.19 166 LEU A CA 1
ATOM 1316 C C . LEU A 1 166 ? -10.232 -8.602 2.461 1.00 90.19 166 LEU A C 1
ATOM 1318 O O . LEU A 1 166 ? -9.976 -7.597 3.129 1.00 90.19 166 LEU A O 1
ATOM 1322 N N . ALA A 1 167 ? -11.279 -9.394 2.709 1.00 93.81 167 ALA A N 1
ATOM 1323 C 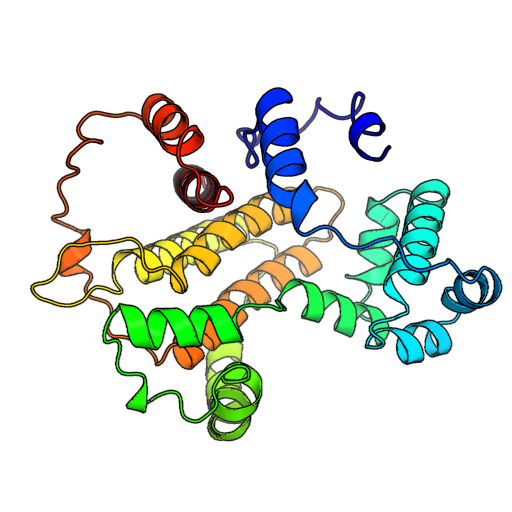CA . ALA A 1 167 ? -12.226 -9.159 3.801 1.00 93.81 167 ALA A CA 1
ATOM 1324 C C . ALA A 1 167 ? -11.540 -9.233 5.178 1.00 93.81 167 ALA A C 1
ATOM 1326 O O . ALA A 1 167 ? -11.647 -8.301 5.976 1.00 93.81 167 ALA A O 1
ATOM 1327 N N . GLU A 1 168 ? -10.764 -10.293 5.438 1.00 95.00 168 GLU A N 1
ATOM 1328 C CA . GLU A 1 168 ? -10.028 -10.473 6.701 1.00 95.00 168 GLU A CA 1
ATOM 1329 C C . GLU A 1 168 ? -9.027 -9.328 6.946 1.00 95.00 168 GLU A C 1
ATOM 1331 O O . GLU A 1 168 ? -9.001 -8.747 8.034 1.00 95.00 168 GLU A O 1
ATOM 1336 N N . MET A 1 169 ? -8.232 -8.961 5.932 1.00 93.56 169 MET A N 1
ATOM 1337 C CA . MET A 1 169 ? -7.260 -7.865 6.023 1.00 93.56 169 MET A CA 1
ATOM 1338 C C . MET A 1 169 ? -7.951 -6.521 6.260 1.00 93.56 169 MET A C 1
ATOM 1340 O O . MET A 1 169 ? -7.575 -5.810 7.189 1.00 93.56 169 MET A O 1
ATOM 1344 N N . THR A 1 170 ? -8.999 -6.204 5.495 1.00 92.00 170 THR A N 1
ATOM 1345 C CA . THR A 1 170 ? -9.734 -4.939 5.646 1.00 92.00 170 THR A CA 1
ATOM 1346 C C . THR A 1 170 ? -10.400 -4.846 7.018 1.00 92.00 170 THR A C 1
ATOM 1348 O O . THR A 1 170 ? -10.309 -3.805 7.670 1.00 92.00 170 THR A O 1
ATOM 1351 N N . SER A 1 171 ? -10.995 -5.940 7.507 1.00 95.12 171 SER A N 1
ATOM 1352 C CA . SER A 1 171 ? -11.577 -6.003 8.852 1.00 95.12 171 SER A CA 1
ATOM 1353 C C . SER A 1 171 ? -10.521 -5.811 9.942 1.00 95.12 171 SER A C 1
ATOM 1355 O O . SER A 1 171 ? -10.778 -5.108 10.917 1.00 95.12 171 SER A O 1
ATOM 1357 N N . CYS A 1 172 ? -9.336 -6.408 9.793 1.00 94.69 172 CYS A N 1
ATOM 1358 C CA . CYS A 1 172 ? -8.238 -6.243 10.745 1.00 94.69 172 CYS A CA 1
ATOM 1359 C C . CYS A 1 172 ? -7.718 -4.797 10.758 1.00 94.69 172 CYS A C 1
ATOM 1361 O O . CYS A 1 172 ? -7.568 -4.204 11.826 1.00 94.69 172 CYS A O 1
ATOM 1363 N N . SER A 1 173 ? -7.520 -4.188 9.584 1.00 93.44 173 SER A N 1
ATOM 1364 C CA . SER A 1 173 ? -7.148 -2.774 9.470 1.00 93.44 173 SER A CA 1
ATOM 1365 C C . SER A 1 173 ? -8.194 -1.859 10.117 1.00 93.44 173 SER A C 1
ATOM 1367 O O . SER A 1 173 ? -7.838 -0.956 10.877 1.00 93.44 173 SER A O 1
ATOM 1369 N N . ALA A 1 174 ? -9.484 -2.107 9.861 1.00 94.56 174 ALA A N 1
ATOM 1370 C CA . ALA A 1 174 ? -10.583 -1.337 10.441 1.00 94.56 174 ALA A CA 1
ATOM 1371 C C . ALA A 1 174 ? -10.630 -1.482 11.966 1.00 94.56 174 ALA A C 1
ATOM 1373 O O . ALA A 1 174 ? -10.792 -0.488 12.676 1.00 94.56 174 ALA A O 1
ATOM 1374 N N . TYR A 1 175 ? -10.425 -2.703 12.467 1.00 94.75 175 TYR A N 1
ATOM 1375 C CA . TYR A 1 175 ? -10.331 -2.972 13.894 1.00 94.75 175 TYR A CA 1
ATOM 1376 C C . TYR A 1 175 ? -9.167 -2.210 14.529 1.00 94.75 175 TYR A C 1
ATOM 1378 O O . TYR A 1 175 ? -9.392 -1.481 15.488 1.00 94.75 175 TYR A O 1
ATOM 1386 N N . MET A 1 176 ? -7.956 -2.281 13.968 1.00 93.06 176 MET A N 1
ATOM 1387 C CA . MET A 1 176 ? -6.805 -1.530 14.489 1.00 93.06 176 MET A CA 1
ATOM 1388 C C . MET A 1 176 ? -7.070 -0.018 14.517 1.00 93.06 176 MET A C 1
ATOM 1390 O O . MET A 1 176 ? -6.835 0.629 15.534 1.00 93.06 176 MET A O 1
ATOM 1394 N N . ALA A 1 177 ? -7.603 0.548 13.430 1.00 92.44 177 ALA A N 1
ATOM 1395 C CA . ALA A 1 177 ? -7.860 1.986 13.336 1.00 92.44 177 ALA A CA 1
ATOM 1396 C C . ALA A 1 177 ? -9.000 2.477 14.240 1.00 92.44 177 ALA A C 1
ATOM 1398 O O . ALA A 1 177 ? -8.968 3.618 14.704 1.00 92.44 177 ALA A O 1
ATOM 1399 N N . GLY A 1 178 ? -10.008 1.634 14.476 1.00 93.06 178 GLY A N 1
ATOM 1400 C CA . GLY A 1 178 ? -11.159 1.956 15.316 1.00 93.06 178 GLY A CA 1
ATOM 1401 C C . GLY A 1 178 ? -10.955 1.643 16.798 1.00 93.06 178 GLY A C 1
ATOM 1402 O O . GLY A 1 178 ? -11.518 2.340 17.636 1.00 93.06 178 GLY A O 1
ATOM 1403 N N . ALA A 1 179 ? -10.163 0.625 17.139 1.00 94.75 179 ALA A N 1
ATOM 1404 C CA . ALA A 1 179 ? -10.005 0.135 18.510 1.00 94.75 179 ALA A CA 1
ATOM 1405 C C . ALA A 1 179 ? -8.758 0.672 19.222 1.00 94.75 179 ALA A C 1
ATOM 1407 O O . ALA A 1 179 ? -8.668 0.538 20.440 1.00 94.75 179 ALA A O 1
ATOM 1408 N N . ALA A 1 180 ? -7.824 1.314 18.512 1.00 92.44 180 ALA A N 1
ATOM 1409 C CA . ALA A 1 180 ? -6.709 2.050 19.115 1.00 92.44 180 ALA A CA 1
ATOM 1410 C C . ALA A 1 180 ? -7.211 3.326 19.828 1.00 92.44 180 ALA A C 1
ATOM 1412 O O . ALA A 1 180 ? -7.012 4.455 19.377 1.00 92.44 180 ALA A O 1
ATOM 1413 N N . GLN A 1 181 ? -7.919 3.133 20.941 1.00 90.94 181 GLN A N 1
ATOM 1414 C CA . GLN A 1 181 ? -8.551 4.176 21.744 1.00 90.94 181 GLN A CA 1
ATOM 1415 C C . GLN A 1 181 ? -7.831 4.360 23.075 1.00 90.94 181 GLN A C 1
ATOM 1417 O O . GLN A 1 181 ? -7.179 3.460 23.591 1.00 90.94 181 GLN A O 1
ATOM 1422 N N . ARG A 1 182 ? -7.985 5.546 23.667 1.00 87.25 182 ARG A N 1
ATOM 1423 C CA . ARG A 1 182 ? -7.533 5.814 25.035 1.00 87.25 182 ARG A CA 1
ATOM 1424 C C . ARG A 1 182 ? -8.749 5.811 25.966 1.00 87.25 182 ARG A C 1
ATOM 1426 O O . ARG A 1 182 ? -9.604 6.683 25.791 1.00 87.25 182 ARG A O 1
ATOM 1433 N N . PRO A 1 183 ? -8.819 4.917 26.970 1.00 85.81 183 PRO A N 1
ATOM 1434 C CA . PRO A 1 183 ? -9.932 4.889 27.913 1.00 85.81 183 PRO A CA 1
ATOM 1435 C C . PRO A 1 183 ? -10.197 6.263 28.544 1.00 85.81 183 PRO A C 1
ATOM 1437 O O . PRO A 1 183 ? -9.272 6.971 28.956 1.00 85.81 183 PRO A O 1
ATOM 1440 N N . GLY A 1 184 ? -11.470 6.661 28.586 1.00 85.38 184 GLY A N 1
ATOM 1441 C CA . GLY A 1 184 ? -11.901 7.954 29.131 1.00 85.38 184 GLY A CA 1
ATOM 1442 C C . GLY A 1 184 ? -11.615 9.174 28.243 1.00 85.38 184 GLY A C 1
ATOM 1443 O O . GLY A 1 184 ? -11.807 10.307 28.691 1.00 85.38 184 GLY A O 1
ATOM 1444 N N . LYS A 1 185 ? -11.159 8.987 26.997 1.00 88.56 185 LYS A N 1
ATOM 1445 C CA . LYS A 1 185 ? -11.030 10.060 25.997 1.00 88.56 185 LYS A CA 1
ATOM 1446 C C . LYS A 1 185 ? -12.086 9.916 24.896 1.00 88.56 185 LYS A C 1
ATOM 1448 O O . LYS A 1 185 ? -12.603 8.822 24.688 1.00 88.56 185 LYS A O 1
ATOM 1453 N N . PRO A 1 186 ? -12.413 11.008 24.177 1.00 87.00 186 PRO A N 1
ATOM 1454 C CA . PRO A 1 186 ? -13.280 10.920 23.011 1.00 87.00 186 PRO A CA 1
ATOM 1455 C C . PRO A 1 186 ? -12.733 9.927 21.986 1.00 87.00 186 PRO A C 1
ATOM 1457 O O . PRO A 1 186 ? -11.537 9.935 21.684 1.00 87.00 186 PRO A O 1
ATOM 1460 N N . ARG A 1 187 ? -13.630 9.105 21.441 1.00 89.50 187 ARG A N 1
ATOM 1461 C CA . ARG A 1 187 ? -13.307 8.146 20.385 1.00 89.50 187 ARG A CA 1
ATOM 1462 C C . ARG A 1 187 ? -12.928 8.884 19.110 1.00 89.50 187 ARG A C 1
ATOM 1464 O O . ARG A 1 187 ? -13.610 9.835 18.720 1.00 89.50 187 ARG A O 1
ATOM 1471 N N . LYS A 1 188 ? -11.864 8.432 18.453 1.00 88.19 188 LYS A N 1
ATOM 1472 C CA . LYS A 1 188 ? -11.391 8.987 17.177 1.00 88.19 188 LYS A CA 1
ATOM 1473 C C . LYS A 1 188 ? -10.854 7.891 16.270 1.00 88.19 188 LYS A C 1
ATOM 1475 O O . LYS A 1 188 ? -10.444 6.847 16.753 1.00 88.19 188 LYS A O 1
ATOM 1480 N N . ILE A 1 189 ? -10.802 8.138 14.967 1.00 88.75 189 ILE A N 1
ATOM 1481 C CA . ILE A 1 189 ? -10.025 7.276 14.073 1.00 88.75 189 ILE A CA 1
ATOM 1482 C C . ILE A 1 189 ? -8.545 7.484 14.410 1.00 88.75 189 ILE A C 1
ATOM 1484 O O . ILE A 1 189 ? -8.081 8.628 14.462 1.00 88.75 189 ILE A O 1
ATOM 1488 N N . ASP A 1 190 ? -7.812 6.403 14.670 1.00 88.12 190 ASP A N 1
ATOM 1489 C CA . ASP A 1 190 ? -6.381 6.514 14.925 1.00 88.12 190 ASP A CA 1
ATOM 1490 C C . ASP A 1 190 ? -5.627 6.904 13.647 1.00 88.12 190 ASP A C 1
ATOM 1492 O O . ASP A 1 190 ? -5.732 6.249 12.608 1.00 88.12 190 ASP A O 1
ATOM 1496 N N . PHE A 1 191 ? -4.846 7.983 13.735 1.00 81.56 191 PHE A N 1
ATOM 1497 C CA . PHE A 1 191 ? -4.150 8.560 12.589 1.00 81.56 191 PHE A CA 1
ATOM 1498 C C . PHE A 1 191 ? -3.108 7.617 11.978 1.00 81.56 191 PHE A C 1
ATOM 1500 O O . PHE A 1 191 ? -2.928 7.575 10.762 1.00 81.56 191 PHE A O 1
ATOM 1507 N N . PHE A 1 192 ? -2.413 6.830 12.796 1.00 79.75 192 PHE A N 1
ATOM 1508 C CA . PHE A 1 192 ? -1.390 5.921 12.290 1.00 79.75 192 PHE A CA 1
ATOM 1509 C C . PHE A 1 192 ? -2.035 4.714 11.624 1.00 79.75 192 PHE A C 1
ATOM 1511 O O . PHE A 1 192 ? -1.628 4.311 10.532 1.00 79.75 192 PHE A O 1
ATOM 1518 N N . HIS A 1 193 ? -3.052 4.139 12.258 1.00 87.44 193 HIS A N 1
ATOM 1519 C CA . HIS A 1 193 ? -3.690 2.925 11.774 1.00 87.44 193 HIS A CA 1
ATOM 1520 C C . HIS A 1 193 ? -4.679 3.169 10.633 1.00 87.44 193 HIS A C 1
ATOM 1522 O O . HIS A 1 193 ? -4.876 2.252 9.834 1.00 87.44 193 HIS A O 1
ATOM 1528 N N . LEU A 1 194 ? -5.215 4.384 10.447 1.00 87.69 194 LEU A N 1
ATOM 1529 C CA . LEU A 1 194 ? -6.061 4.682 9.280 1.00 87.69 194 LEU A CA 1
ATOM 1530 C C . LEU A 1 194 ? -5.343 4.410 7.955 1.00 87.69 194 LEU A C 1
ATOM 1532 O O . LEU A 1 194 ? -5.991 4.014 6.992 1.00 87.69 194 LEU A O 1
ATOM 1536 N N . HIS A 1 195 ? -4.013 4.533 7.908 1.00 85.12 195 HIS A N 1
ATOM 1537 C CA . HIS A 1 195 ? -3.219 4.242 6.712 1.00 85.12 195 HIS A CA 1
ATOM 1538 C C . HIS A 1 195 ? -3.282 2.762 6.309 1.00 85.12 195 HIS A C 1
ATOM 1540 O O . HIS A 1 195 ? -3.255 2.436 5.124 1.00 85.12 195 HIS A O 1
ATOM 1546 N N . THR A 1 196 ? -3.447 1.858 7.280 1.00 89.25 196 THR A N 1
ATOM 1547 C CA . THR A 1 196 ? -3.649 0.428 6.996 1.00 89.25 196 THR A CA 1
ATOM 1548 C C . THR A 1 196 ? -4.979 0.195 6.277 1.00 89.25 196 THR A C 1
ATOM 1550 O O . THR A 1 196 ? -5.025 -0.585 5.323 1.00 89.25 196 THR A O 1
ATOM 1553 N N . VAL A 1 197 ? -6.020 0.946 6.662 1.00 89.50 197 VAL A N 1
ATOM 1554 C CA . VAL A 1 197 ? -7.361 0.913 6.060 1.00 89.50 197 VAL A CA 1
ATOM 1555 C C . VAL A 1 197 ? -7.354 1.566 4.683 1.00 89.50 197 VAL A C 1
ATOM 1557 O O . VAL A 1 197 ? -7.806 0.962 3.716 1.00 89.50 197 VAL A O 1
ATOM 1560 N N . THR A 1 198 ? -6.789 2.765 4.539 1.00 84.06 198 THR A N 1
ATOM 1561 C CA . THR A 1 198 ? -6.744 3.448 3.236 1.00 84.06 198 THR A CA 1
ATOM 1562 C C . THR A 1 198 ? -5.923 2.665 2.207 1.00 84.06 198 THR A C 1
ATOM 1564 O O . THR A 1 198 ? -6.308 2.606 1.040 1.00 84.06 198 THR A O 1
ATOM 1567 N N . ALA A 1 199 ? -4.849 1.987 2.624 1.00 82.56 199 ALA A N 1
ATOM 1568 C CA . ALA A 1 199 ? -4.078 1.101 1.753 1.00 82.56 199 ALA A CA 1
ATOM 1569 C C . ALA A 1 199 ? -4.805 -0.220 1.417 1.00 82.56 199 ALA A C 1
ATOM 1571 O O . ALA A 1 199 ? -4.498 -0.835 0.393 1.00 82.56 199 ALA A O 1
ATOM 1572 N N . ALA A 1 200 ? -5.787 -0.656 2.217 1.00 82.69 200 ALA A N 1
ATOM 1573 C CA . ALA A 1 200 ? -6.609 -1.830 1.902 1.00 82.69 200 ALA A CA 1
ATOM 1574 C C . ALA A 1 200 ? -7.419 -1.629 0.608 1.00 82.69 200 ALA A C 1
ATOM 1576 O O . ALA A 1 200 ? -7.549 -2.546 -0.205 1.00 82.69 200 ALA A O 1
ATOM 1577 N N . LEU A 1 201 ? -7.865 -0.393 0.357 1.00 78.81 201 LEU A N 1
ATOM 1578 C CA . LEU A 1 201 ? -8.542 -0.006 -0.882 1.00 78.81 201 LEU A CA 1
ATOM 1579 C C . LEU A 1 201 ? -7.674 -0.248 -2.124 1.00 78.81 201 LEU A C 1
ATOM 1581 O O . LEU A 1 201 ? -8.166 -0.715 -3.152 1.00 78.81 201 LEU A O 1
ATOM 1585 N N . ALA A 1 202 ? -6.371 0.036 -2.032 1.00 78.00 202 ALA A N 1
ATOM 1586 C CA . ALA A 1 202 ? -5.438 -0.223 -3.124 1.00 78.00 202 ALA A CA 1
ATOM 1587 C C . ALA A 1 202 ? -5.321 -1.727 -3.414 1.00 78.00 202 ALA A C 1
ATOM 1589 O O . ALA A 1 202 ? -5.263 -2.119 -4.579 1.00 78.00 202 ALA A O 1
ATOM 1590 N N . MET A 1 203 ? -5.357 -2.577 -2.380 1.00 83.75 203 MET A N 1
ATOM 1591 C CA . MET A 1 203 ? -5.326 -4.030 -2.567 1.00 83.75 203 MET A CA 1
ATOM 1592 C C . MET A 1 203 ? -6.558 -4.526 -3.320 1.00 83.75 203 MET A C 1
ATOM 1594 O O . MET A 1 203 ? -6.399 -5.279 -4.278 1.00 83.75 203 MET A O 1
ATOM 1598 N N . ALA A 1 204 ? -7.756 -4.045 -2.970 1.00 80.88 204 ALA A N 1
ATOM 1599 C CA . ALA A 1 204 ? -8.985 -4.384 -3.692 1.00 80.88 204 ALA A CA 1
ATOM 1600 C C . ALA A 1 204 ? -8.886 -4.054 -5.192 1.00 80.88 204 ALA A C 1
ATOM 1602 O O . ALA A 1 204 ? -9.233 -4.869 -6.049 1.00 80.88 204 ALA A O 1
ATOM 1603 N N . VAL A 1 205 ? -8.333 -2.883 -5.525 1.00 77.75 205 VAL A N 1
ATOM 1604 C CA . VAL A 1 205 ? -8.115 -2.473 -6.920 1.00 77.75 205 VAL A CA 1
ATOM 1605 C C . VAL A 1 205 ? -7.113 -3.387 -7.625 1.00 77.75 205 VAL A C 1
ATOM 1607 O O . VAL A 1 205 ? -7.371 -3.796 -8.761 1.00 77.75 205 VAL A O 1
ATOM 1610 N N . LEU A 1 206 ? -5.984 -3.698 -6.982 1.00 78.44 206 LEU A N 1
ATOM 1611 C CA . LEU A 1 206 ? -4.913 -4.507 -7.569 1.00 78.44 206 LEU A CA 1
ATOM 1612 C C . LEU A 1 206 ? -5.351 -5.959 -7.797 1.00 78.44 206 LEU A C 1
ATOM 1614 O O . LEU A 1 206 ? -5.167 -6.485 -8.895 1.00 78.44 206 LEU A O 1
ATOM 1618 N N . ILE A 1 207 ? -5.990 -6.610 -6.823 1.00 85.81 207 ILE A N 1
ATOM 1619 C CA . ILE A 1 207 ? -6.402 -8.014 -6.984 1.00 85.81 207 ILE A CA 1
ATOM 1620 C C . ILE A 1 207 ? -7.539 -8.186 -8.004 1.00 85.81 207 ILE A C 1
ATOM 1622 O O . ILE A 1 207 ? -7.646 -9.242 -8.632 1.00 85.81 207 ILE A O 1
ATOM 1626 N N . ALA A 1 208 ? -8.329 -7.138 -8.251 1.00 83.88 208 ALA A N 1
ATOM 1627 C CA . ALA A 1 208 ? -9.357 -7.132 -9.290 1.00 83.88 208 ALA A CA 1
ATOM 1628 C C . ALA A 1 208 ? -8.787 -7.031 -10.720 1.00 83.88 208 ALA A C 1
ATOM 1630 O O . ALA A 1 208 ? -9.509 -7.257 -11.692 1.00 83.88 208 ALA A O 1
ATOM 1631 N N . GLN A 1 209 ? -7.501 -6.700 -10.888 1.00 80.88 209 GLN A N 1
ATOM 1632 C CA . GLN A 1 209 ? -6.913 -6.535 -12.216 1.00 80.88 209 GLN A CA 1
ATOM 1633 C C . GLN A 1 209 ? -6.725 -7.885 -12.928 1.00 80.88 209 GLN A C 1
ATOM 1635 O O . GLN A 1 209 ? -5.998 -8.739 -12.421 1.00 80.88 209 GLN A O 1
ATOM 1640 N N . PRO A 1 210 ? -7.301 -8.107 -14.126 1.00 87.62 210 PRO A N 1
ATOM 1641 C CA . PRO A 1 210 ? -7.189 -9.395 -14.822 1.00 87.62 210 PRO A CA 1
ATOM 1642 C C . PRO A 1 210 ? -5.789 -9.662 -15.397 1.00 87.62 210 PRO A C 1
ATOM 1644 O O . PRO A 1 210 ? -5.483 -10.788 -15.759 1.00 87.62 210 PRO A O 1
ATOM 1647 N N . TRP A 1 211 ? -4.950 -8.629 -15.495 1.00 84.75 211 TRP A N 1
ATOM 1648 C CA . TRP A 1 211 ? -3.607 -8.679 -16.078 1.00 84.75 211 TRP A CA 1
ATOM 1649 C C . TRP A 1 211 ? -2.489 -8.911 -15.050 1.00 84.75 211 TRP A C 1
ATOM 1651 O O . TRP A 1 211 ? -1.327 -9.004 -15.439 1.00 84.75 211 TRP A O 1
ATOM 1661 N N . ILE A 1 212 ? -2.828 -8.959 -13.758 1.00 81.44 212 ILE A N 1
ATOM 1662 C CA . ILE A 1 212 ? -1.892 -9.321 -12.689 1.00 81.44 212 ILE A CA 1
ATOM 1663 C C . ILE A 1 212 ? -2.048 -10.816 -12.426 1.00 81.44 212 ILE A C 1
ATOM 1665 O O . ILE A 1 212 ? -3.162 -11.295 -12.192 1.00 81.44 212 ILE A O 1
ATOM 1669 N N . ASP A 1 213 ? -0.937 -11.545 -12.434 1.00 92.62 213 ASP A N 1
ATOM 1670 C CA . ASP A 1 213 ? -0.936 -12.980 -12.165 1.00 92.62 213 ASP A CA 1
ATOM 1671 C C . ASP A 1 213 ? -1.472 -13.312 -10.771 1.00 92.62 213 ASP A C 1
ATOM 1673 O O . ASP A 1 213 ? -1.220 -12.614 -9.786 1.00 92.62 213 ASP A O 1
ATOM 1677 N N . ALA A 1 214 ? -2.185 -14.434 -10.660 1.00 95.06 214 ALA A N 1
ATOM 1678 C CA . ALA A 1 214 ? -2.815 -14.846 -9.406 1.00 95.06 214 ALA A CA 1
ATOM 1679 C C . ALA A 1 214 ? -1.789 -15.071 -8.275 1.00 95.06 214 ALA A C 1
ATOM 1681 O O . ALA A 1 214 ? -2.060 -14.755 -7.117 1.00 95.06 214 ALA A O 1
ATOM 1682 N N . ALA A 1 215 ? -0.584 -15.542 -8.614 1.00 95.31 215 ALA A N 1
ATOM 1683 C CA . ALA A 1 215 ? 0.526 -15.671 -7.670 1.00 95.31 215 ALA A CA 1
ATOM 1684 C C . ALA A 1 215 ? 1.016 -14.306 -7.152 1.00 95.31 215 ALA A C 1
ATOM 1686 O O . ALA A 1 215 ? 1.287 -14.157 -5.961 1.00 95.31 215 ALA A O 1
ATOM 1687 N N . VAL A 1 216 ? 1.067 -13.289 -8.017 1.00 90.88 216 VAL A N 1
ATOM 1688 C CA . VAL A 1 216 ? 1.434 -11.917 -7.633 1.00 90.88 216 VAL A CA 1
ATOM 1689 C C . VAL A 1 216 ? 0.355 -11.306 -6.741 1.00 90.88 216 VAL A C 1
ATOM 1691 O O . VAL A 1 216 ? 0.675 -10.682 -5.733 1.00 90.88 216 VAL A O 1
ATOM 1694 N N . LYS A 1 217 ? -0.927 -11.541 -7.042 1.00 92.12 217 LYS A N 1
ATOM 1695 C CA . LYS A 1 217 ? -2.040 -11.111 -6.177 1.00 92.12 217 LYS A CA 1
ATOM 1696 C C . LYS A 1 217 ? -1.961 -11.735 -4.789 1.00 92.12 217 LYS A C 1
ATOM 1698 O O . LYS A 1 217 ? -2.088 -11.024 -3.797 1.00 92.12 217 LYS A O 1
ATOM 1703 N N . ALA A 1 218 ? -1.705 -13.041 -4.716 1.00 96.12 218 ALA A N 1
ATOM 1704 C CA . ALA A 1 218 ? -1.508 -13.733 -3.446 1.00 96.12 218 ALA A CA 1
ATOM 1705 C C . ALA A 1 218 ? -0.322 -13.142 -2.676 1.00 96.12 218 ALA A C 1
ATOM 1707 O O . ALA A 1 218 ? -0.434 -12.854 -1.488 1.00 96.12 218 ALA A O 1
ATOM 1708 N N . ARG A 1 219 ? 0.784 -12.859 -3.371 1.00 93.69 219 ARG A N 1
ATOM 1709 C CA . ARG A 1 219 ? 1.955 -12.206 -2.786 1.00 93.69 219 ARG A CA 1
ATOM 1710 C C . ARG A 1 219 ? 1.643 -10.806 -2.246 1.00 93.69 219 ARG A C 1
ATOM 1712 O O . ARG A 1 219 ? 2.061 -10.501 -1.135 1.00 93.69 219 ARG A O 1
ATOM 1719 N N . LEU A 1 220 ? 0.910 -9.969 -2.980 1.00 86.06 220 LEU A N 1
ATOM 1720 C CA . LEU A 1 220 ? 0.470 -8.648 -2.505 1.00 86.06 220 LEU A CA 1
ATOM 1721 C C . LEU A 1 220 ? -0.380 -8.773 -1.233 1.00 86.06 220 LEU A C 1
ATOM 1723 O O . LEU A 1 220 ? -0.121 -8.088 -0.242 1.00 86.06 220 LEU A O 1
ATOM 1727 N N . MET A 1 221 ? -1.337 -9.704 -1.244 1.00 92.75 221 MET A N 1
ATOM 1728 C CA . MET A 1 221 ? -2.205 -9.990 -0.101 1.00 92.75 221 MET A CA 1
ATOM 1729 C C . MET A 1 221 ? -1.467 -10.614 1.080 1.00 92.75 221 MET A C 1
ATOM 1731 O O . MET A 1 221 ? -1.934 -10.491 2.203 1.00 92.75 221 MET A O 1
ATOM 1735 N N . GLU A 1 222 ? -0.322 -11.253 0.855 1.00 93.94 222 GLU A N 1
ATOM 1736 C CA . GLU A 1 222 ? 0.558 -11.753 1.907 1.00 93.94 222 GLU A CA 1
ATOM 1737 C C . GLU A 1 222 ? 1.438 -10.634 2.485 1.00 93.94 222 GLU A C 1
ATOM 1739 O O . GLU A 1 222 ? 1.604 -10.536 3.699 1.00 93.94 222 GLU A O 1
ATOM 1744 N N . TRP A 1 223 ? 1.987 -9.763 1.635 1.00 88.12 223 TRP A N 1
ATOM 1745 C CA . TRP A 1 223 ? 2.868 -8.672 2.057 1.00 88.12 223 TRP A CA 1
ATOM 1746 C C . TRP A 1 223 ? 2.132 -7.579 2.823 1.00 88.12 223 TRP A C 1
ATOM 1748 O O . TRP A 1 223 ? 2.645 -7.110 3.838 1.00 88.12 223 TRP A O 1
ATOM 1758 N N . LYS A 1 224 ? 0.925 -7.199 2.395 1.00 89.81 224 LYS A N 1
ATOM 1759 C CA . LYS A 1 224 ? 0.195 -6.092 3.021 1.00 89.81 224 LYS A CA 1
ATOM 1760 C C . LYS A 1 224 ? -0.076 -6.320 4.525 1.00 89.81 224 LYS A C 1
ATOM 1762 O O . LYS A 1 224 ? 0.367 -5.484 5.309 1.00 89.81 224 LYS A O 1
ATOM 1767 N N . PRO A 1 225 ? -0.682 -7.434 4.982 1.00 90.94 225 PRO A N 1
ATOM 1768 C CA . PRO A 1 225 ? -0.873 -7.703 6.413 1.00 90.94 225 PRO A CA 1
ATOM 1769 C C . PRO A 1 225 ? 0.434 -7.833 7.198 1.00 90.94 225 PRO A C 1
ATOM 1771 O O . PRO A 1 225 ? 0.499 -7.451 8.364 1.00 90.94 225 PRO A O 1
ATOM 1774 N N . ARG A 1 226 ? 1.502 -8.346 6.572 1.00 92.12 226 ARG A N 1
ATOM 1775 C CA . ARG A 1 226 ? 2.824 -8.420 7.213 1.00 92.12 226 ARG A CA 1
ATOM 1776 C C . ARG A 1 226 ? 3.405 -7.034 7.470 1.00 92.12 226 ARG A C 1
ATOM 1778 O O . ARG A 1 226 ? 3.936 -6.796 8.551 1.00 92.12 226 ARG A O 1
ATOM 1785 N N . VAL A 1 227 ? 3.279 -6.123 6.506 1.00 87.94 227 VAL A N 1
ATOM 1786 C CA . VAL A 1 227 ? 3.690 -4.723 6.666 1.00 87.94 227 VAL A CA 1
ATOM 1787 C C . VAL A 1 227 ? 2.801 -4.014 7.687 1.00 87.94 227 VAL A C 1
ATOM 1789 O O . VAL A 1 227 ? 3.328 -3.304 8.538 1.00 87.94 227 VAL A O 1
ATOM 1792 N N . ASP A 1 228 ? 1.489 -4.259 7.686 1.00 89.81 228 ASP A N 1
ATOM 1793 C CA . ASP A 1 228 ? 0.582 -3.714 8.706 1.00 89.81 228 ASP A CA 1
ATOM 1794 C C . ASP A 1 228 ? 0.972 -4.175 10.120 1.00 89.81 228 ASP A C 1
ATOM 1796 O O . ASP A 1 228 ? 0.944 -3.381 11.059 1.00 89.81 228 ASP A O 1
ATOM 1800 N N . MET A 1 229 ? 1.395 -5.433 10.281 1.00 89.00 229 MET A N 1
ATOM 1801 C CA . MET A 1 229 ? 1.892 -5.952 11.557 1.00 89.00 229 MET A CA 1
ATOM 1802 C C . MET A 1 229 ? 3.190 -5.253 11.982 1.00 89.00 229 MET A C 1
ATOM 1804 O O . MET A 1 229 ? 3.311 -4.835 13.134 1.00 89.00 229 MET A O 1
ATOM 1808 N N . VAL A 1 230 ? 4.147 -5.078 11.063 1.00 86.38 230 VAL A N 1
ATOM 1809 C CA . VAL A 1 230 ? 5.372 -4.299 11.327 1.00 86.38 230 VAL A CA 1
ATOM 1810 C C . VAL A 1 230 ? 5.012 -2.872 11.733 1.00 86.38 230 VAL A C 1
ATOM 1812 O O . VAL A 1 230 ? 5.571 -2.353 12.698 1.00 86.38 230 VAL A O 1
ATOM 1815 N N . TRP A 1 231 ? 4.050 -2.252 11.046 1.00 84.94 231 TRP A N 1
ATOM 1816 C CA . TRP A 1 231 ? 3.559 -0.917 11.369 1.00 84.94 231 TRP A CA 1
ATOM 1817 C C . TRP A 1 231 ? 2.945 -0.864 12.768 1.00 84.94 231 TRP A C 1
ATOM 1819 O O . TRP A 1 231 ? 3.299 0.022 13.544 1.00 84.94 231 TRP A O 1
ATOM 1829 N N . TYR A 1 232 ? 2.113 -1.842 13.130 1.00 85.94 232 TYR A N 1
ATOM 1830 C CA . TYR A 1 232 ? 1.507 -1.959 14.456 1.00 85.94 232 TYR A CA 1
ATOM 1831 C C . TYR A 1 232 ? 2.542 -2.084 15.573 1.00 85.94 232 TYR A C 1
ATOM 1833 O O . TYR A 1 232 ? 2.506 -1.316 16.539 1.00 85.94 232 TYR A O 1
ATOM 1841 N N . VAL A 1 233 ? 3.523 -2.972 15.406 1.00 84.31 233 VAL A N 1
ATOM 1842 C CA . VAL A 1 233 ? 4.642 -3.103 16.350 1.00 84.31 233 VAL A CA 1
ATOM 1843 C C . VAL A 1 233 ? 5.434 -1.796 16.421 1.00 84.31 233 VAL A C 1
ATOM 1845 O O . VAL A 1 233 ? 5.740 -1.315 17.511 1.00 84.31 233 VAL A O 1
ATOM 1848 N N . SER A 1 234 ? 5.703 -1.168 15.272 1.00 80.38 234 SER A N 1
ATOM 1849 C CA . SER A 1 234 ? 6.438 0.099 15.209 1.00 80.38 234 SER A CA 1
ATOM 1850 C C . SER A 1 234 ? 5.705 1.259 15.875 1.00 80.38 234 SER A C 1
ATOM 1852 O O . SER A 1 234 ? 6.358 2.206 16.295 1.00 80.38 234 SER A O 1
ATOM 1854 N N . SER A 1 235 ? 4.377 1.189 15.985 1.00 77.25 235 SER A N 1
ATOM 1855 C CA . SER A 1 235 ? 3.530 2.166 16.679 1.00 77.25 235 SER A CA 1
ATOM 1856 C C . SER A 1 235 ? 3.358 1.838 18.167 1.00 77.25 235 SER A C 1
ATOM 1858 O O . SER A 1 235 ? 2.535 2.444 18.846 1.00 77.25 235 SER A O 1
ATOM 1860 N N . GLY A 1 236 ? 4.160 0.909 18.696 1.00 78.06 236 GLY A N 1
ATOM 1861 C CA . GLY A 1 236 ? 4.200 0.561 20.113 1.00 78.06 236 GLY A CA 1
ATOM 1862 C C . GLY A 1 236 ? 3.265 -0.575 20.517 1.00 78.06 236 GLY A C 1
ATOM 1863 O O . GLY A 1 236 ? 3.106 -0.778 21.720 1.00 78.06 236 GLY A O 1
ATOM 1864 N N . ALA A 1 237 ? 2.674 -1.290 19.547 1.00 85.69 237 ALA A N 1
ATOM 1865 C CA . ALA A 1 237 ? 1.724 -2.383 19.772 1.00 85.69 237 ALA A CA 1
ATOM 1866 C C . ALA A 1 237 ? 0.632 -1.990 20.784 1.00 85.69 237 ALA A C 1
ATOM 1868 O O . ALA A 1 237 ? 0.478 -2.615 21.834 1.00 85.69 237 ALA A O 1
ATOM 1869 N N . VAL A 1 238 ? -0.051 -0.878 20.490 1.00 86.25 238 VAL A N 1
ATOM 1870 C CA . VAL A 1 238 ? -1.053 -0.274 21.376 1.00 86.25 238 VAL A CA 1
ATOM 1871 C C . VAL A 1 238 ? -2.188 -1.245 21.676 1.00 86.25 238 VAL A C 1
ATOM 1873 O O . VAL A 1 238 ? -2.631 -1.978 20.801 1.00 86.25 238 VAL A O 1
ATOM 1876 N N . GLU A 1 239 ? -2.679 -1.232 22.912 1.00 90.50 239 GLU A N 1
ATOM 1877 C CA . GLU A 1 239 ? -3.832 -2.044 23.289 1.00 90.50 239 GLU A CA 1
ATOM 1878 C C . GLU A 1 239 ? -5.062 -1.651 22.455 1.00 90.50 239 GLU A C 1
ATOM 1880 O O . GLU A 1 239 ? -5.313 -0.469 22.202 1.00 90.50 239 GLU A O 1
ATOM 1885 N N . LEU A 1 240 ? -5.797 -2.659 21.982 1.00 93.25 240 LEU A N 1
ATOM 1886 C CA . LEU A 1 240 ? -6.970 -2.486 21.133 1.00 93.25 240 LEU A CA 1
ATOM 1887 C C . LEU A 1 240 ? -8.230 -2.753 21.956 1.00 93.25 240 LEU A C 1
ATOM 1889 O O . LEU A 1 240 ? -8.463 -3.872 22.409 1.00 93.25 240 LEU A O 1
ATOM 1893 N N . HIS A 1 241 ? -9.046 -1.717 22.110 1.00 93.00 241 HIS A N 1
ATOM 1894 C CA . HIS A 1 241 ? -10.250 -1.699 22.931 1.00 93.00 241 HIS A CA 1
ATOM 1895 C C . HIS A 1 241 ? -11.495 -1.912 22.065 1.00 93.00 241 HIS A C 1
ATOM 1897 O O . HIS A 1 241 ? -12.140 -0.961 21.612 1.00 93.00 241 HIS A O 1
ATOM 1903 N N . LEU A 1 242 ? -11.838 -3.174 21.797 1.00 91.69 242 LEU A N 1
ATOM 1904 C CA . LEU A 1 242 ? -13.013 -3.533 20.992 1.00 91.69 242 LEU A CA 1
ATOM 1905 C C . LEU A 1 242 ? -14.324 -3.000 21.602 1.00 91.69 242 LEU A C 1
ATOM 1907 O O . LEU A 1 242 ? -15.257 -2.634 20.881 1.00 91.69 242 LEU A O 1
ATOM 1911 N N . GLU A 1 243 ? -14.374 -2.905 22.927 1.00 92.44 243 GLU A N 1
ATOM 1912 C CA . GLU A 1 243 ? -15.463 -2.333 23.714 1.00 92.44 243 GLU A CA 1
ATOM 1913 C C . GLU A 1 243 ? -15.714 -0.843 23.436 1.00 92.44 243 GLU A C 1
ATOM 1915 O O . GLU A 1 243 ? -16.806 -0.345 23.709 1.00 92.44 243 GLU A O 1
ATOM 1920 N N . GLU A 1 244 ? -14.755 -0.129 22.846 1.00 90.38 244 GLU A N 1
ATOM 1921 C CA . GLU A 1 244 ? -14.951 1.255 22.409 1.00 90.38 244 GLU A CA 1
ATOM 1922 C C . GLU A 1 244 ? -15.581 1.340 21.007 1.00 90.38 244 GLU A C 1
ATOM 1924 O O . GLU A 1 244 ? -16.168 2.365 20.647 1.00 90.38 244 GLU A O 1
ATOM 1929 N N . VAL A 1 245 ? -15.525 0.257 20.227 1.00 90.56 245 VAL A N 1
ATOM 1930 C CA . VAL A 1 245 ? -16.064 0.196 18.860 1.00 90.56 245 VAL A CA 1
ATOM 1931 C C . VAL A 1 245 ? -17.489 -0.347 18.847 1.00 90.56 245 VAL A C 1
ATOM 1933 O O . VAL A 1 245 ? -18.386 0.304 18.316 1.00 90.56 245 VAL A O 1
ATOM 1936 N N . LEU A 1 246 ? -17.726 -1.518 19.447 1.00 91.06 246 LEU A N 1
ATOM 1937 C CA . LEU A 1 246 ? -19.006 -2.231 19.323 1.00 91.06 246 LEU A CA 1
ATOM 1938 C C . LEU A 1 246 ? -20.242 -1.437 19.796 1.00 91.06 246 LEU A C 1
ATOM 1940 O O . LEU A 1 246 ? -21.246 -1.452 19.087 1.00 91.06 246 LEU A O 1
ATOM 1944 N N . PRO A 1 247 ? -20.219 -0.723 20.939 1.00 91.50 247 PRO A N 1
ATOM 1945 C CA . PRO A 1 247 ? -21.359 0.072 21.389 1.00 91.50 247 PRO A CA 1
ATOM 1946 C C . PRO A 1 247 ? -21.327 1.512 20.850 1.00 91.50 247 PRO A C 1
ATOM 1948 O O . PRO A 1 247 ? -22.029 2.379 21.376 1.00 91.50 247 PRO A O 1
ATOM 1951 N N . TYR A 1 248 ? -20.468 1.830 19.873 1.00 89.69 248 TYR A N 1
ATOM 1952 C CA . TYR A 1 248 ? -20.374 3.187 19.343 1.00 89.69 248 TYR A CA 1
ATOM 1953 C C . TYR A 1 248 ? -21.674 3.615 18.668 1.00 89.69 248 TYR A C 1
ATOM 1955 O O . TYR A 1 248 ? -22.171 2.969 17.751 1.00 89.69 248 TYR A O 1
ATOM 1963 N N . SER A 1 249 ? -22.200 4.748 19.127 1.00 88.88 249 SER A N 1
ATOM 1964 C CA . SER A 1 249 ? -23.334 5.412 18.500 1.00 88.88 249 SER A CA 1
ATOM 1965 C C . SER A 1 249 ? -22.820 6.617 17.714 1.00 88.88 249 SER A C 1
ATOM 1967 O O . SER A 1 249 ? -22.170 7.485 18.307 1.00 88.88 249 SER A O 1
ATOM 1969 N N . PRO A 1 250 ? -23.077 6.691 16.396 1.00 88.38 250 PRO A N 1
ATOM 1970 C CA . PRO A 1 250 ? -22.665 7.831 15.593 1.00 88.38 250 PRO A CA 1
ATOM 1971 C C . PRO A 1 250 ? -23.344 9.112 16.089 1.00 88.38 250 PRO A C 1
ATOM 1973 O O . PRO A 1 250 ? -24.513 9.103 16.462 1.00 88.38 250 PRO A O 1
ATOM 1976 N N . GLY A 1 251 ? -22.595 10.216 16.091 1.00 88.69 251 GLY A N 1
ATOM 1977 C CA . GLY A 1 251 ? -23.111 11.547 16.415 1.00 88.69 251 GLY A CA 1
ATOM 1978 C C . GLY A 1 251 ? -23.710 12.220 15.182 1.00 88.69 251 GLY A C 1
ATOM 1979 O O . GLY A 1 251 ? -24.798 11.879 14.736 1.00 88.69 251 GLY A O 1
ATOM 1980 N N . ALA A 1 252 ? -22.967 13.160 14.590 1.00 86.62 252 ALA A N 1
ATOM 1981 C CA . ALA A 1 252 ? -23.405 13.912 13.409 1.00 86.62 252 ALA A CA 1
ATOM 1982 C C . ALA A 1 252 ? -23.724 13.033 12.183 1.00 86.62 252 ALA A C 1
ATOM 1984 O O . ALA A 1 252 ? -24.475 13.458 11.314 1.00 86.62 252 ALA A O 1
ATOM 1985 N N . SER A 1 253 ? -23.172 11.818 12.116 1.00 88.94 253 SER A N 1
ATOM 1986 C CA . SER A 1 253 ? -23.437 10.843 11.055 1.00 88.94 253 SER A CA 1
ATOM 1987 C C . SER A 1 253 ? -24.604 9.893 11.350 1.00 88.94 253 SER A C 1
ATOM 1989 O O . SER A 1 253 ? -24.850 8.972 10.569 1.00 88.94 253 SER A O 1
ATOM 1991 N N . ALA A 1 254 ? -25.332 10.081 12.457 1.00 93.00 254 ALA A N 1
ATOM 1992 C CA . ALA A 1 254 ? -26.477 9.243 12.793 1.00 93.00 254 ALA A CA 1
ATOM 1993 C C . ALA A 1 254 ? -27.520 9.243 11.664 1.00 93.00 254 ALA A C 1
ATOM 1995 O O . ALA A 1 254 ? -27.973 10.293 11.214 1.00 93.00 254 ALA A O 1
ATOM 1996 N N . GLY A 1 255 ? -27.900 8.047 11.207 1.00 91.31 255 GLY A N 1
ATOM 1997 C CA . GLY A 1 255 ? -28.883 7.861 10.136 1.00 91.31 255 GLY A CA 1
ATOM 1998 C C . GLY A 1 255 ? -28.366 8.114 8.714 1.00 91.31 255 GLY A C 1
ATOM 1999 O O . GLY A 1 255 ? -29.139 7.959 7.771 1.00 91.31 255 GLY A O 1
ATOM 2000 N N . MET A 1 256 ? -27.088 8.466 8.527 1.00 93.38 256 MET A N 1
ATOM 2001 C CA . MET A 1 256 ? -26.496 8.565 7.190 1.00 93.38 256 MET A CA 1
ATOM 2002 C C . MET A 1 256 ? -26.297 7.172 6.583 1.00 93.38 256 MET A C 1
ATOM 2004 O O . MET A 1 256 ? -25.698 6.296 7.206 1.00 93.38 256 MET A O 1
ATOM 2008 N N . GLY A 1 257 ? -26.752 6.980 5.344 1.00 90.31 257 GLY A N 1
ATOM 2009 C CA . GLY A 1 257 ? -26.309 5.865 4.515 1.00 90.31 257 GLY A CA 1
ATOM 2010 C C . GLY A 1 257 ? -24.948 6.161 3.880 1.00 90.31 257 GLY A C 1
ATOM 2011 O O . GLY A 1 257 ? -24.391 7.253 4.015 1.00 90.31 257 GLY A O 1
ATOM 2012 N N . TRP A 1 258 ? -24.408 5.196 3.131 1.00 89.44 258 TRP A N 1
ATOM 2013 C CA . TRP A 1 258 ? -23.108 5.351 2.468 1.00 89.44 258 TRP A CA 1
ATOM 2014 C C . TRP A 1 258 ? -23.036 6.579 1.562 1.00 89.44 258 TRP A C 1
ATOM 2016 O O . TRP A 1 258 ? -22.031 7.281 1.557 1.00 89.44 258 TRP A O 1
ATOM 2026 N N . ARG A 1 259 ? -24.105 6.874 0.815 1.00 87.81 259 ARG A N 1
ATOM 2027 C CA . ARG A 1 259 ? -24.142 8.011 -0.115 1.00 87.81 259 ARG A CA 1
ATOM 2028 C C . ARG A 1 259 ? -24.019 9.344 0.621 1.00 87.81 259 ARG A C 1
ATOM 2030 O O . ARG A 1 259 ? -23.255 10.208 0.196 1.00 87.81 259 ARG A O 1
ATOM 2037 N N . GLU A 1 260 ? -24.766 9.497 1.708 1.00 90.44 260 GLU A N 1
ATOM 2038 C CA . GLU A 1 260 ? -24.764 10.693 2.546 1.00 90.44 260 GLU A CA 1
ATOM 2039 C C . GLU A 1 260 ? -23.409 10.848 3.248 1.00 90.44 260 GLU A C 1
ATOM 2041 O O . GLU A 1 260 ? -22.833 11.938 3.235 1.00 90.44 260 GLU A O 1
ATOM 2046 N N . LEU A 1 261 ? -22.849 9.744 3.754 1.00 89.25 261 LEU A N 1
ATOM 2047 C CA . LEU A 1 261 ? -21.527 9.726 4.375 1.00 89.25 261 LEU A CA 1
ATOM 2048 C C . LEU A 1 261 ? -20.427 10.128 3.379 1.00 89.25 261 LEU A C 1
ATOM 2050 O O . LEU A 1 261 ? -19.590 10.965 3.707 1.00 89.25 261 LEU A O 1
ATOM 2054 N N . TYR A 1 262 ? -20.458 9.617 2.143 1.00 85.31 262 TYR A N 1
ATOM 2055 C CA . TYR A 1 262 ? -19.528 10.037 1.088 1.00 85.31 262 TYR A CA 1
ATOM 2056 C C . TYR A 1 262 ? -19.619 11.533 0.785 1.00 85.31 262 TYR A C 1
ATOM 2058 O O . TYR A 1 262 ? -18.590 12.182 0.599 1.00 85.31 262 TYR A O 1
ATOM 2066 N N . GLY A 1 263 ? -20.831 12.091 0.740 1.00 83.69 263 GLY A N 1
ATOM 2067 C CA . GLY A 1 263 ? -21.023 13.532 0.575 1.00 83.69 263 GLY A CA 1
ATOM 2068 C C . GLY A 1 263 ? -20.392 14.331 1.718 1.00 83.69 263 GLY A C 1
ATOM 2069 O O . GLY A 1 263 ? -19.699 15.315 1.467 1.00 83.69 263 GLY A O 1
ATOM 2070 N N . ALA A 1 264 ? -20.574 13.870 2.957 1.00 86.69 264 ALA A N 1
ATOM 2071 C CA . ALA A 1 264 ? -20.061 14.536 4.151 1.00 86.69 264 ALA A CA 1
ATOM 2072 C C . ALA A 1 264 ? -18.525 14.522 4.245 1.00 86.69 264 ALA A C 1
ATOM 2074 O O . ALA A 1 264 ? -17.930 15.515 4.654 1.00 86.69 264 ALA A O 1
ATOM 2075 N N . VAL A 1 265 ? -17.862 13.430 3.852 1.00 86.00 265 VAL A N 1
ATOM 2076 C CA . VAL A 1 265 ? -16.395 13.323 3.986 1.00 86.00 265 VAL A CA 1
ATOM 2077 C C . VAL A 1 265 ? -15.621 14.037 2.876 1.00 86.00 265 VAL A C 1
ATOM 2079 O O . VAL A 1 265 ? -14.470 14.403 3.075 1.00 86.00 265 VAL A O 1
ATOM 2082 N N . ARG A 1 266 ? -16.237 14.290 1.713 1.00 77.31 266 ARG A N 1
ATOM 2083 C CA . ARG A 1 266 ? -15.587 14.962 0.564 1.00 77.31 266 ARG A CA 1
ATOM 2084 C C . ARG A 1 266 ? -15.315 16.453 0.772 1.00 77.31 266 ARG A C 1
ATOM 2086 O O . ARG A 1 266 ? -14.504 17.036 0.046 1.00 77.31 266 ARG A O 1
ATOM 2093 N N . VAL A 1 267 ? -16.013 17.066 1.725 1.00 79.75 267 VAL A N 1
ATOM 2094 C CA . VAL A 1 267 ? -15.865 18.487 2.077 1.00 79.75 267 VAL A CA 1
ATOM 2095 C C . VAL A 1 267 ? -14.890 18.713 3.235 1.00 79.75 267 VAL A C 1
ATOM 2097 O O . VAL A 1 267 ? -14.643 19.856 3.608 1.00 79.75 267 VAL A O 1
ATOM 2100 N N . VAL A 1 268 ? -14.328 17.642 3.803 1.00 78.88 268 VAL A N 1
ATOM 2101 C CA . VAL A 1 268 ? -13.285 17.725 4.828 1.00 78.88 268 VAL A CA 1
ATOM 2102 C C . VAL A 1 268 ? -11.934 17.960 4.145 1.00 78.88 268 VAL A C 1
ATOM 2104 O O . VAL A 1 268 ? -11.585 17.271 3.190 1.00 78.88 268 VAL A O 1
ATOM 2107 N N . HIS A 1 269 ? -11.177 18.948 4.626 1.00 75.19 269 HIS A N 1
ATOM 2108 C CA . HIS A 1 269 ? -9.828 19.256 4.146 1.00 75.19 269 HIS A CA 1
ATOM 2109 C C . HIS A 1 269 ? -8.782 18.487 4.971 1.00 75.19 269 HIS A C 1
ATOM 2111 O O . HIS A 1 269 ? -8.226 19.025 5.925 1.00 75.19 269 HIS A O 1
ATOM 2117 N N . ASP A 1 270 ? -8.563 17.212 4.635 1.00 73.12 270 ASP A N 1
ATOM 2118 C CA . ASP A 1 270 ? -7.658 16.284 5.340 1.00 73.12 270 ASP A CA 1
ATOM 2119 C C . ASP A 1 270 ? -6.760 15.458 4.390 1.00 73.12 270 ASP A C 1
ATOM 2121 O O . ASP A 1 270 ? -6.482 14.282 4.633 1.00 73.12 270 ASP A O 1
ATOM 2125 N N . ASP A 1 271 ? -6.380 16.025 3.240 1.00 70.25 271 ASP A N 1
ATOM 2126 C CA . ASP A 1 271 ? -5.672 15.322 2.151 1.00 70.25 271 ASP A CA 1
ATOM 2127 C C . ASP A 1 271 ? -6.408 14.058 1.636 1.00 70.25 271 ASP A C 1
ATOM 2129 O O . ASP A 1 271 ? -5.836 13.130 1.031 1.00 70.25 271 ASP A O 1
ATOM 2133 N N . GLY A 1 272 ? -7.723 14.007 1.873 1.00 73.88 272 GLY A N 1
ATOM 2134 C CA . GLY A 1 272 ? -8.621 12.936 1.462 1.00 73.88 272 GLY A CA 1
ATOM 2135 C C . GLY A 1 272 ? -8.460 11.649 2.270 1.00 73.88 272 GLY A C 1
ATOM 2136 O O . GLY A 1 272 ? -8.855 10.587 1.778 1.00 73.88 272 GLY A O 1
ATOM 2137 N N . GLN A 1 273 ? -7.856 11.698 3.461 1.00 80.81 273 GLN A N 1
ATOM 2138 C CA . GLN A 1 273 ? -7.675 10.525 4.321 1.00 80.81 273 GLN A CA 1
ATOM 2139 C C . GLN A 1 273 ? -9.017 9.891 4.694 1.00 80.81 273 GLN A C 1
ATOM 2141 O O . GLN A 1 273 ? -9.206 8.689 4.488 1.00 80.81 273 GLN A O 1
ATOM 2146 N N . LEU A 1 274 ? -9.976 10.691 5.157 1.00 84.25 274 LEU A N 1
ATOM 2147 C CA . LEU A 1 274 ? -11.292 10.223 5.578 1.00 84.25 274 LEU A CA 1
ATOM 2148 C C . LEU A 1 274 ? -12.115 9.683 4.403 1.00 84.25 274 LEU A C 1
ATOM 2150 O O . LEU A 1 274 ? -12.779 8.655 4.534 1.00 84.25 274 LEU A O 1
ATOM 2154 N N . ALA A 1 275 ? -12.022 10.312 3.229 1.00 83.12 275 ALA A N 1
ATOM 2155 C CA . ALA A 1 275 ? -12.677 9.817 2.018 1.00 83.12 275 ALA A CA 1
ATOM 2156 C C . ALA A 1 275 ? -12.144 8.434 1.602 1.00 83.12 275 ALA A C 1
ATOM 2158 O O . ALA A 1 275 ? -12.930 7.525 1.321 1.00 83.12 275 ALA A O 1
ATOM 2159 N N . LYS A 1 276 ? -10.816 8.245 1.624 1.00 81.88 276 LYS A N 1
ATOM 2160 C CA . LYS A 1 276 ? -10.175 6.944 1.356 1.00 81.88 276 LYS A CA 1
ATOM 2161 C C . LYS A 1 276 ? -10.546 5.912 2.422 1.00 81.88 276 LYS A C 1
ATOM 2163 O O . LYS A 1 276 ? -10.773 4.754 2.088 1.00 81.88 276 LYS A O 1
ATOM 2168 N N . PHE A 1 277 ? -10.631 6.330 3.686 1.00 87.38 277 PHE A N 1
ATOM 2169 C CA . PHE A 1 277 ? -10.983 5.464 4.809 1.00 87.38 277 PHE A CA 1
ATOM 2170 C C . PHE A 1 277 ? -12.409 4.923 4.666 1.00 87.38 277 PHE A C 1
ATOM 2172 O O . PHE A 1 277 ? -12.614 3.713 4.690 1.00 87.38 277 PHE A O 1
ATOM 2179 N N . VAL A 1 278 ? -13.386 5.802 4.424 1.00 89.44 278 VAL A N 1
ATOM 2180 C CA . VAL A 1 278 ? -14.783 5.407 4.178 1.00 89.44 278 VAL A CA 1
ATOM 2181 C C . VAL A 1 278 ? -14.899 4.533 2.926 1.00 89.44 278 VAL A C 1
ATOM 2183 O O . VAL A 1 278 ? -15.596 3.520 2.958 1.00 89.44 278 VAL A O 1
ATOM 2186 N N . GLY A 1 279 ? -14.175 4.867 1.851 1.00 85.06 279 GLY A N 1
ATOM 2187 C CA . GLY A 1 279 ? -14.131 4.056 0.629 1.00 85.06 279 GLY A CA 1
ATOM 2188 C C . GLY A 1 279 ? -13.602 2.638 0.858 1.00 85.06 279 GLY A C 1
ATOM 2189 O O . GLY A 1 279 ? -14.173 1.671 0.352 1.00 85.06 279 GLY A O 1
ATOM 2190 N N . ALA A 1 280 ? -12.548 2.501 1.663 1.00 85.62 280 ALA A N 1
ATOM 2191 C CA . ALA A 1 280 ? -11.998 1.208 2.056 1.00 85.62 280 ALA A CA 1
ATOM 2192 C C . ALA A 1 280 ? -12.987 0.389 2.893 1.00 85.62 280 ALA A C 1
ATOM 2194 O O . ALA A 1 280 ? -13.188 -0.786 2.598 1.00 85.62 280 ALA A O 1
ATOM 2195 N N . LEU A 1 281 ? -13.647 1.005 3.880 1.00 91.25 281 LEU A N 1
ATOM 2196 C CA . LEU A 1 281 ? -14.653 0.322 4.699 1.00 91.25 281 LEU A CA 1
ATOM 2197 C C . LEU A 1 281 ? -15.843 -0.158 3.870 1.00 91.25 281 LEU A C 1
ATOM 2199 O O . LEU A 1 281 ? -16.264 -1.302 4.017 1.00 91.25 281 LEU A O 1
ATOM 2203 N N . ARG A 1 282 ? -16.350 0.680 2.960 1.00 90.25 282 ARG A N 1
ATOM 2204 C CA . ARG A 1 282 ? -17.426 0.276 2.051 1.00 90.25 282 ARG A CA 1
ATOM 2205 C C . ARG A 1 282 ? -16.992 -0.860 1.134 1.00 90.25 282 ARG A C 1
ATOM 2207 O O . ARG A 1 282 ? -17.763 -1.781 0.911 1.00 90.25 282 ARG A O 1
ATOM 2214 N N . THR A 1 283 ? -15.772 -0.797 0.605 1.00 83.94 283 THR A N 1
ATOM 2215 C CA . THR A 1 283 ? -15.235 -1.882 -0.226 1.00 83.94 283 THR A CA 1
ATOM 2216 C C . THR A 1 283 ? -15.151 -3.176 0.580 1.00 83.94 283 THR A C 1
ATOM 2218 O O . THR A 1 283 ? -15.570 -4.212 0.091 1.00 83.94 283 THR A O 1
ATOM 2221 N N . GLY A 1 284 ? -14.680 -3.114 1.828 1.00 87.69 284 GLY A N 1
ATOM 2222 C CA . GLY A 1 284 ? -14.626 -4.273 2.720 1.00 87.69 284 GLY A CA 1
ATOM 2223 C C . GLY A 1 284 ? -15.992 -4.853 3.093 1.00 87.69 284 GLY A C 1
ATOM 2224 O O . GLY A 1 284 ? -16.076 -6.048 3.331 1.00 87.69 284 GLY A O 1
ATOM 2225 N N . GLU A 1 285 ? -17.053 -4.042 3.133 1.00 89.62 285 GLU A N 1
ATOM 2226 C CA . GLU A 1 285 ? -18.433 -4.510 3.354 1.00 89.62 285 GLU A CA 1
ATOM 2227 C C . GLU A 1 285 ? -19.000 -5.278 2.144 1.00 89.62 285 GLU A C 1
ATOM 2229 O O . GLU A 1 285 ? -19.893 -6.106 2.299 1.00 89.62 285 GLU A O 1
ATOM 2234 N N . GLU A 1 286 ? -18.517 -4.990 0.932 1.00 88.44 286 GLU A N 1
ATOM 2235 C CA . GLU A 1 286 ? -19.010 -5.592 -0.316 1.00 88.44 286 GLU A CA 1
ATOM 2236 C C . GLU A 1 286 ? -18.319 -6.913 -0.697 1.00 88.44 286 GLU A C 1
ATOM 2238 O O . GLU A 1 286 ? -18.807 -7.599 -1.599 1.00 88.44 286 GLU A O 1
ATOM 2243 N N . VAL A 1 287 ? -17.194 -7.239 -0.052 1.00 84.31 287 VAL A N 1
ATOM 2244 C CA . VAL A 1 287 ? -16.381 -8.449 -0.290 1.00 84.31 287 VAL A CA 1
ATOM 2245 C C . VAL A 1 287 ? -16.865 -9.591 0.594 1.00 84.31 287 VAL A C 1
ATOM 2247 O O . VAL A 1 287 ? -17.067 -10.698 0.046 1.00 84.31 287 VAL A O 1
#

Radius of gyration: 20.57 Å; chains: 1; bounding box: 52×46×55 Å